Protein AF-A0A943X0K8-F1 (afdb_monomer_lite)

Foldseek 3Di:
DDKWKKKKALDDDPDVCAADQNFPQDPWPVNCVVVVLQDPLLPPDDDGDPNDRQGEFHWHQDDDPLCPVPDDRIRMTTTDALQDADDDNVNLVVCCVPPNPVSSSVVSSSSSSNSRRLVVVLVSQVVRCVVVDKMKMWMDDDDPVCPSDDDDFPEEAEEESVCSNVSVRDGRDPPGTYMYIYHYD

Structure (mmCIF, N/CA/C/O backbone):
data_AF-A0A943X0K8-F1
#
_entry.id   AF-A0A943X0K8-F1
#
loop_
_atom_site.group_PDB
_atom_site.id
_atom_site.type_symbol
_atom_site.label_atom_id
_atom_site.label_alt_id
_atom_site.label_comp_id
_atom_site.label_asym_id
_atom_site.label_entity_id
_atom_site.label_seq_id
_atom_site.pdbx_PDB_ins_code
_atom_site.Cartn_x
_atom_site.Cartn_y
_atom_site.Cartn_z
_atom_site.occupancy
_atom_site.B_iso_or_equiv
_atom_site.auth_seq_id
_atom_site.auth_comp_id
_atom_site.auth_asym_id
_atom_site.auth_atom_id
_atom_site.pdbx_PDB_model_num
ATOM 1 N N . MET A 1 1 ? 18.364 4.573 11.494 1.00 73.88 1 MET A N 1
ATOM 2 C CA . MET A 1 1 ? 16.932 4.878 11.305 1.00 73.88 1 MET A CA 1
ATOM 3 C C . MET A 1 1 ? 16.358 3.991 10.204 1.00 73.88 1 MET A C 1
ATOM 5 O O . MET A 1 1 ? 17.122 3.594 9.329 1.00 73.88 1 MET A O 1
ATOM 9 N N . SER A 1 2 ? 15.067 3.664 10.267 1.00 74.75 2 SER A N 1
ATOM 10 C CA . SER A 1 2 ? 14.292 2.994 9.205 1.00 74.75 2 SER A CA 1
ATOM 11 C C . SER A 1 2 ? 12.941 3.673 9.055 1.00 74.75 2 SER A C 1
ATOM 13 O O . SER A 1 2 ? 12.425 4.218 10.032 1.00 74.75 2 SER A O 1
ATOM 15 N N . ILE A 1 3 ? 12.361 3.598 7.861 1.00 78.31 3 ILE A N 1
ATOM 16 C CA . ILE A 1 3 ? 10.942 3.871 7.671 1.00 78.31 3 ILE A CA 1
ATOM 17 C C . ILE A 1 3 ? 10.133 2.759 8.345 1.00 78.31 3 ILE A C 1
ATOM 19 O O . ILE A 1 3 ? 10.457 1.573 8.223 1.00 78.31 3 ILE A O 1
ATOM 23 N N . PHE A 1 4 ? 9.114 3.153 9.095 1.00 79.94 4 PHE A N 1
ATOM 24 C CA . PHE A 1 4 ? 8.117 2.261 9.662 1.00 79.94 4 PHE A CA 1
ATOM 25 C C . PHE A 1 4 ? 6.753 2.725 9.173 1.00 79.94 4 PHE A C 1
ATOM 27 O O . PHE A 1 4 ? 6.406 3.890 9.356 1.00 79.94 4 PHE A O 1
ATOM 34 N N . THR A 1 5 ? 5.976 1.812 8.593 1.00 83.31 5 THR A N 1
ATOM 35 C CA . THR A 1 5 ? 4.623 2.099 8.110 1.00 83.31 5 THR A CA 1
ATOM 36 C C . THR A 1 5 ? 3.621 1.193 8.803 1.00 83.31 5 THR A C 1
ATOM 38 O O . THR A 1 5 ? 3.841 -0.012 8.921 1.00 83.31 5 THR A O 1
ATOM 41 N N . TYR A 1 6 ? 2.522 1.774 9.272 1.00 85.00 6 TYR A N 1
ATOM 42 C CA . TYR A 1 6 ? 1.440 1.074 9.949 1.00 85.00 6 TYR A CA 1
ATOM 43 C C . TYR A 1 6 ? 0.111 1.412 9.319 1.00 85.00 6 TYR A C 1
ATOM 45 O O . TYR A 1 6 ? -0.148 2.562 8.982 1.00 85.00 6 TYR A O 1
ATOM 53 N N . ILE A 1 7 ? -0.741 0.404 9.231 1.00 86.44 7 ILE A N 1
ATOM 54 C CA . ILE A 1 7 ? -2.144 0.545 8.876 1.00 86.44 7 ILE A CA 1
ATOM 55 C C . ILE A 1 7 ? -3.005 0.252 10.106 1.00 86.44 7 ILE A C 1
ATOM 57 O O . ILE A 1 7 ? -2.748 -0.697 10.857 1.00 86.44 7 ILE A O 1
ATOM 61 N N . PHE A 1 8 ? -4.009 1.094 10.326 1.00 86.06 8 PHE A N 1
ATOM 62 C CA . PHE A 1 8 ? -4.887 1.057 11.486 1.00 86.06 8 PHE A CA 1
ATOM 63 C C . PHE A 1 8 ? -6.311 0.755 11.059 1.00 86.06 8 PHE A C 1
ATOM 65 O O . PHE A 1 8 ? -6.890 1.440 10.215 1.00 86.06 8 PHE A O 1
ATOM 72 N N . PHE A 1 9 ? -6.890 -0.243 11.716 1.00 83.50 9 PHE A N 1
ATOM 73 C CA . PHE A 1 9 ? -8.267 -0.653 11.504 1.00 83.50 9 PHE A CA 1
ATOM 74 C C . PHE A 1 9 ? -9.056 -0.566 12.809 1.00 83.50 9 PHE A C 1
ATOM 76 O O . PHE A 1 9 ? -8.543 -0.940 13.862 1.00 83.50 9 PHE A O 1
ATOM 83 N N . PRO A 1 10 ? -10.323 -0.139 12.789 1.00 79.19 10 PRO A N 1
ATOM 84 C CA . PRO A 1 10 ? -11.170 -0.164 13.985 1.00 79.19 10 PRO A CA 1
ATOM 85 C C . PRO A 1 10 ? -11.536 -1.587 14.437 1.00 79.19 10 PRO A C 1
ATOM 87 O O . PRO A 1 10 ? -11.979 -1.790 15.567 1.00 79.19 10 PRO A O 1
ATOM 90 N N . ARG A 1 11 ? -11.341 -2.589 13.572 1.00 78.69 11 ARG A N 1
ATOM 91 C CA . ARG A 1 11 ? -11.598 -4.007 13.847 1.00 78.69 11 ARG A CA 1
ATOM 92 C C . ARG A 1 11 ? -10.392 -4.849 13.485 1.00 78.69 11 ARG A C 1
ATOM 94 O O . ARG A 1 11 ? -9.594 -4.477 12.631 1.00 78.69 11 ARG A O 1
ATOM 101 N N . GLU A 1 12 ? -10.286 -5.999 14.134 1.00 80.38 12 GLU A N 1
ATOM 102 C CA . GLU A 1 12 ? -9.232 -6.950 13.832 1.00 80.38 12 GLU A CA 1
ATOM 103 C C . GLU A 1 12 ? -9.420 -7.500 12.413 1.00 80.38 12 GLU A C 1
ATOM 105 O O . GLU A 1 12 ? -10.496 -7.971 12.042 1.00 80.38 12 GLU A O 1
ATOM 110 N N . VAL A 1 13 ? -8.355 -7.461 11.618 1.00 77.19 13 VAL A N 1
ATOM 111 C CA . VAL A 1 13 ? -8.277 -8.214 10.369 1.00 77.19 13 VAL A CA 1
ATOM 112 C C . VAL A 1 13 ? -8.248 -9.691 10.748 1.00 77.19 13 VAL A C 1
ATOM 114 O O . VAL A 1 13 ? -7.329 -10.130 11.433 1.00 77.19 13 VAL A O 1
ATOM 117 N N . HIS A 1 14 ? -9.269 -10.445 10.339 1.00 71.44 14 HIS A N 1
ATOM 118 C CA . HIS A 1 14 ? -9.371 -11.888 10.590 1.00 71.44 14 HIS A CA 1
ATOM 119 C C . HIS A 1 14 ? -8.993 -12.738 9.376 1.00 71.44 14 HIS A C 1
ATOM 121 O O . HIS A 1 14 ? -8.855 -13.954 9.501 1.00 71.44 14 HIS A O 1
ATOM 127 N N . ASP A 1 15 ? -8.850 -12.119 8.204 1.00 70.25 15 ASP A N 1
ATOM 128 C CA . ASP A 1 15 ? -8.564 -12.847 6.982 1.00 70.25 15 ASP A CA 1
ATOM 129 C C . ASP A 1 15 ? -7.081 -13.253 6.926 1.00 70.25 15 ASP A C 1
ATOM 131 O O . ASP A 1 15 ? -6.202 -12.386 6.837 1.00 70.25 15 ASP A O 1
ATOM 135 N N . PRO A 1 16 ? -6.768 -14.561 6.956 1.00 66.81 16 PRO A N 1
ATOM 136 C CA . PRO A 1 16 ? -5.388 -15.030 6.920 1.00 66.81 16 PRO A CA 1
ATOM 137 C C . PRO A 1 16 ? -4.662 -14.638 5.626 1.00 66.81 16 PRO A C 1
ATOM 139 O O . PRO A 1 16 ? -3.430 -14.605 5.632 1.00 66.81 16 PRO A O 1
ATOM 142 N N . ARG A 1 17 ? -5.397 -14.293 4.554 1.00 64.31 17 ARG A N 1
ATOM 143 C CA . ARG A 1 17 ? -4.832 -13.817 3.284 1.00 64.31 17 ARG A CA 1
ATOM 144 C C . ARG A 1 17 ? -4.086 -12.488 3.407 1.00 64.31 17 ARG A C 1
ATOM 146 O O . ARG A 1 17 ? -3.294 -12.171 2.532 1.00 64.31 17 ARG A O 1
ATOM 153 N N . TYR A 1 18 ? -4.334 -11.711 4.460 1.00 68.31 18 TYR A N 1
ATOM 154 C CA . TYR A 1 18 ? -3.619 -10.455 4.707 1.00 68.31 18 TYR A CA 1
ATOM 155 C C . TYR A 1 18 ? -2.586 -10.575 5.843 1.00 68.31 18 TYR A C 1
ATOM 157 O O . TYR A 1 18 ? -1.620 -9.821 5.875 1.00 68.31 18 TYR A O 1
ATOM 165 N N . LEU A 1 19 ? -2.779 -11.518 6.777 1.00 58.94 19 LEU A N 1
ATOM 166 C CA . LEU A 1 19 ? -1.996 -11.656 8.023 1.00 58.94 19 LEU A CA 1
ATOM 167 C C . LEU A 1 19 ? -0.787 -12.592 7.936 1.00 58.94 19 LEU A C 1
ATOM 169 O O . LEU A 1 19 ? 0.041 -12.636 8.844 1.00 58.94 19 LEU A O 1
ATOM 173 N N . SER A 1 20 ? -0.738 -13.422 6.905 1.00 53.94 20 SER A N 1
ATOM 174 C CA . SER A 1 20 ? 0.420 -14.254 6.591 1.00 53.94 20 SER A CA 1
ATOM 175 C C . SER A 1 20 ? 1.067 -13.692 5.334 1.00 53.94 20 SER A C 1
ATOM 177 O O . SER A 1 20 ? 0.365 -13.028 4.576 1.00 53.94 20 SER A O 1
ATOM 179 N N . ASN A 1 21 ? 2.372 -13.928 5.121 1.00 48.56 21 ASN A N 1
ATOM 180 C CA . ASN A 1 21 ? 3.025 -13.703 3.827 1.00 48.56 21 ASN A CA 1
ATOM 181 C C . ASN A 1 21 ? 2.194 -14.453 2.792 1.00 48.56 21 ASN A C 1
ATOM 183 O O . ASN A 1 21 ? 2.365 -15.660 2.596 1.00 48.56 21 ASN A O 1
ATOM 187 N N . CYS A 1 22 ? 1.215 -13.782 2.207 1.00 40.25 22 CYS A N 1
ATOM 188 C CA . CYS A 1 22 ? 0.291 -14.413 1.309 1.00 40.25 22 CYS A CA 1
ATOM 189 C C . CYS A 1 22 ? 0.973 -14.341 -0.032 1.00 40.25 22 CYS A C 1
ATOM 191 O O . CYS A 1 22 ? 0.572 -13.571 -0.899 1.00 40.25 22 CYS A O 1
ATOM 193 N N . TYR A 1 23 ? 2.041 -15.132 -0.157 1.00 47.47 23 TYR A N 1
ATOM 194 C CA . TYR A 1 23 ? 2.696 -15.385 -1.415 1.00 47.47 23 TYR A CA 1
ATOM 195 C C . TYR A 1 23 ? 1.578 -15.635 -2.400 1.00 47.47 23 TYR A C 1
ATOM 197 O O . TYR A 1 23 ? 0.798 -16.592 -2.279 1.00 47.47 23 TYR A O 1
ATOM 205 N N . ILE A 1 24 ? 1.466 -14.737 -3.364 1.00 48.31 24 ILE A N 1
ATOM 206 C CA . ILE A 1 24 ? 0.712 -15.057 -4.545 1.00 48.31 24 ILE A CA 1
ATOM 207 C C . ILE A 1 24 ? 1.600 -16.054 -5.282 1.00 48.31 24 ILE A C 1
ATOM 209 O O . ILE A 1 24 ? 2.342 -15.717 -6.202 1.00 48.31 24 ILE A O 1
ATOM 213 N N . HIS A 1 25 ? 1.575 -17.300 -4.814 1.00 44.09 25 HIS A N 1
ATOM 214 C CA . HIS A 1 25 ? 2.178 -18.400 -5.523 1.00 44.09 25 HIS A CA 1
ATOM 215 C C . HIS A 1 25 ? 1.454 -18.455 -6.874 1.00 44.09 25 HIS A C 1
ATOM 217 O O . HIS A 1 25 ? 0.238 -18.657 -6.941 1.00 44.09 25 HIS A O 1
ATOM 223 N N . ASN A 1 26 ? 2.207 -18.245 -7.951 1.00 49.03 26 ASN A N 1
ATOM 224 C CA . ASN A 1 26 ? 1.783 -18.480 -9.329 1.00 49.03 26 ASN A CA 1
ATOM 225 C C . ASN A 1 26 ? 0.730 -17.499 -9.894 1.00 49.03 26 ASN A C 1
ATOM 227 O O . ASN A 1 26 ? -0.252 -17.927 -10.512 1.00 49.03 26 ASN A O 1
ATOM 231 N N . ILE A 1 27 ? 0.918 -16.178 -9.762 1.00 55.69 27 ILE A N 1
ATOM 232 C CA . ILE A 1 27 ? 0.374 -15.269 -10.791 1.00 55.69 27 ILE A CA 1
ATOM 233 C C . ILE A 1 27 ? 1.395 -15.191 -11.927 1.00 55.69 27 ILE A C 1
ATOM 235 O O . ILE A 1 27 ? 2.470 -14.627 -11.777 1.00 55.69 27 ILE A O 1
ATOM 239 N N . SER A 1 28 ? 1.063 -15.788 -13.073 1.00 58.03 28 SER A N 1
ATOM 240 C CA . SER A 1 28 ? 1.827 -15.573 -14.301 1.00 58.03 28 SER A CA 1
ATOM 241 C C . SER A 1 28 ? 1.657 -14.129 -14.778 1.00 58.03 28 SER A C 1
ATOM 243 O O . SER A 1 28 ? 0.633 -13.495 -14.506 1.00 58.03 28 SER A O 1
ATOM 245 N N . TYR A 1 29 ? 2.622 -13.626 -15.549 1.00 59.50 29 TYR A N 1
ATOM 246 C CA . TYR A 1 29 ? 2.518 -12.318 -16.206 1.00 59.50 29 TYR A CA 1
ATOM 247 C C . TYR A 1 29 ? 1.208 -12.161 -16.985 1.00 59.50 29 TYR A C 1
ATOM 249 O O . TYR A 1 29 ? 0.527 -11.158 -16.839 1.00 59.50 29 TYR A O 1
ATOM 257 N N . GLU A 1 30 ? 0.798 -13.189 -17.735 1.00 63.75 30 GLU A N 1
ATOM 258 C CA . GLU A 1 30 ? -0.471 -13.198 -18.474 1.00 63.75 30 GLU A CA 1
ATOM 259 C C . GLU A 1 30 ? -1.679 -12.944 -17.557 1.00 63.75 30 GLU A C 1
ATOM 261 O O . GLU A 1 30 ? -2.600 -12.203 -17.900 1.00 63.75 30 GLU A O 1
ATOM 266 N N . LYS A 1 31 ? -1.686 -13.536 -16.360 1.00 64.75 31 LYS A N 1
ATOM 267 C CA . LYS A 1 31 ? -2.766 -13.338 -15.393 1.00 64.75 31 LYS A CA 1
ATOM 268 C C . LYS A 1 31 ? -2.727 -11.934 -14.782 1.00 64.75 31 LYS A C 1
ATOM 270 O O . LYS A 1 31 ? -3.787 -11.335 -14.625 1.00 64.75 31 LYS A O 1
ATOM 275 N N . ALA A 1 32 ? -1.541 -11.403 -14.481 1.00 66.38 32 ALA A N 1
ATOM 276 C CA . ALA A 1 32 ? -1.376 -10.028 -14.004 1.00 66.38 32 ALA A CA 1
ATOM 277 C C . ALA A 1 32 ? -1.794 -8.993 -15.067 1.00 66.38 32 ALA A C 1
ATOM 279 O O . ALA A 1 32 ? -2.479 -8.020 -14.749 1.00 66.38 32 ALA A O 1
ATOM 280 N N . ASP A 1 33 ? -1.443 -9.225 -16.334 1.00 67.19 33 ASP A N 1
ATOM 281 C CA . ASP A 1 33 ? -1.786 -8.349 -17.457 1.00 67.19 33 ASP A CA 1
ATOM 282 C C . ASP A 1 33 ? -3.297 -8.328 -17.721 1.00 67.19 33 ASP A C 1
ATOM 284 O O . ASP A 1 33 ? -3.900 -7.257 -17.811 1.00 67.19 33 ASP A O 1
ATOM 288 N N . ASN A 1 34 ? -3.940 -9.502 -17.721 1.00 70.81 34 ASN A N 1
ATOM 289 C CA . ASN A 1 34 ? -5.397 -9.627 -17.844 1.00 70.81 34 ASN A CA 1
ATOM 290 C C . ASN A 1 34 ? -6.162 -8.958 -16.691 1.00 70.81 34 ASN A C 1
ATOM 292 O O . ASN A 1 34 ? -7.295 -8.514 -16.875 1.00 70.81 34 ASN A O 1
ATOM 296 N N . MET A 1 35 ? -5.559 -8.885 -15.502 1.00 67.94 35 MET A N 1
ATOM 297 C CA . MET A 1 35 ? -6.112 -8.165 -14.350 1.00 67.94 35 MET A CA 1
ATOM 298 C C . MET A 1 35 ? -5.836 -6.654 -14.398 1.00 67.94 35 MET A C 1
ATOM 300 O O . MET A 1 35 ? -6.366 -5.911 -13.574 1.00 67.94 35 MET A O 1
ATOM 304 N N . GLY A 1 36 ? -5.046 -6.184 -15.368 1.00 65.62 36 GLY A N 1
ATOM 305 C CA . GLY A 1 36 ? -4.685 -4.776 -15.518 1.00 65.62 36 GLY A CA 1
ATOM 306 C C . GLY A 1 36 ? -3.612 -4.298 -14.539 1.00 65.62 36 GLY A C 1
ATOM 307 O O . GLY A 1 36 ? -3.477 -3.093 -14.350 1.00 65.62 36 GLY A O 1
ATOM 308 N N . PHE A 1 37 ? -2.854 -5.209 -13.920 1.00 67.38 37 PHE A N 1
ATOM 309 C CA . PHE A 1 37 ? -1.789 -4.859 -12.968 1.00 67.38 37 PHE A CA 1
ATOM 310 C C . PHE A 1 37 ? -0.488 -4.447 -13.656 1.00 67.38 37 PHE A C 1
ATOM 312 O O . PHE A 1 37 ? 0.361 -3.827 -13.031 1.00 67.38 37 PHE A O 1
ATOM 319 N N . ILE A 1 38 ? -0.323 -4.782 -14.938 1.00 65.12 38 ILE A N 1
ATOM 320 C CA . ILE A 1 38 ? 0.880 -4.452 -15.701 1.00 65.12 38 ILE A CA 1
ATOM 321 C C . ILE A 1 38 ? 0.698 -3.081 -16.366 1.00 65.12 38 ILE A C 1
ATOM 323 O O . ILE A 1 38 ? -0.168 -2.933 -17.242 1.00 65.12 38 ILE A O 1
ATOM 327 N N . PRO A 1 39 ? 1.491 -2.059 -15.998 1.00 64.12 39 PRO A N 1
ATOM 328 C CA . PRO A 1 39 ? 1.392 -0.754 -16.631 1.00 64.12 39 PRO A CA 1
ATOM 329 C C . PRO A 1 39 ? 1.820 -0.814 -18.097 1.00 64.12 39 PRO A C 1
ATOM 331 O O . PRO A 1 39 ? 2.626 -1.642 -18.507 1.00 64.12 39 PRO A O 1
ATOM 334 N N . TRP A 1 40 ? 1.287 0.100 -18.908 1.00 61.47 40 TRP A N 1
ATOM 335 C CA . TRP A 1 40 ? 1.446 0.090 -20.368 1.00 61.47 40 TRP A CA 1
ATOM 336 C C . TRP A 1 40 ? 2.907 0.077 -20.849 1.00 61.47 40 TRP A C 1
ATOM 338 O O . TRP A 1 40 ? 3.193 -0.506 -21.889 1.00 61.47 40 TRP A O 1
ATOM 348 N N . PHE A 1 41 ? 3.832 0.683 -20.100 1.00 57.34 41 PHE A N 1
ATOM 349 C CA . PHE A 1 41 ? 5.259 0.705 -20.435 1.00 57.34 41 PHE A CA 1
ATOM 350 C C . PHE A 1 41 ? 5.974 -0.619 -20.099 1.00 57.34 41 PHE A C 1
ATOM 352 O O . PHE A 1 41 ? 7.022 -0.896 -20.667 1.00 57.34 41 PHE A O 1
ATOM 359 N N . ALA A 1 42 ? 5.400 -1.450 -19.220 1.00 58.19 42 ALA A N 1
ATOM 360 C CA . ALA A 1 42 ? 5.882 -2.789 -18.866 1.00 58.19 42 ALA A CA 1
ATOM 361 C C . ALA A 1 42 ? 5.393 -3.881 -19.839 1.00 58.19 42 ALA A C 1
ATOM 363 O O . ALA A 1 42 ? 5.693 -5.063 -19.674 1.00 58.19 42 ALA A O 1
ATOM 364 N N . LYS A 1 43 ? 4.616 -3.491 -20.858 1.00 59.31 43 LYS A N 1
ATOM 365 C CA . LYS A 1 43 ? 4.111 -4.369 -21.928 1.00 59.31 43 LYS A CA 1
ATOM 366 C C . LYS A 1 43 ? 5.009 -4.387 -23.166 1.00 59.31 43 LYS A C 1
ATOM 368 O O . LYS A 1 43 ? 4.626 -4.935 -24.198 1.00 59.31 43 LYS A O 1
ATOM 373 N N . TRP A 1 44 ? 6.171 -3.740 -23.102 1.00 52.81 44 TRP A N 1
ATOM 374 C CA . TRP A 1 44 ? 7.051 -3.575 -24.251 1.00 52.81 44 TRP A CA 1
ATOM 375 C C . TRP A 1 44 ? 8.063 -4.727 -24.316 1.00 52.81 44 TRP A C 1
ATOM 377 O O . TRP A 1 44 ? 8.990 -4.776 -23.521 1.00 52.81 44 TRP A O 1
ATOM 387 N N . ASN A 1 45 ? 7.861 -5.619 -25.292 1.00 46.59 45 ASN A N 1
ATOM 388 C CA . ASN A 1 45 ? 8.710 -6.751 -25.693 1.00 46.59 45 ASN A CA 1
ATOM 389 C C . ASN A 1 45 ? 8.954 -7.834 -24.623 1.00 46.59 45 ASN A C 1
ATOM 391 O O . ASN A 1 45 ? 9.808 -7.713 -23.757 1.00 46.59 45 ASN A O 1
ATOM 395 N N . GLU A 1 46 ? 8.227 -8.945 -24.775 1.00 50.62 46 GLU A N 1
ATOM 396 C CA . GLU A 1 46 ? 8.446 -10.239 -24.112 1.00 50.62 46 GLU A CA 1
ATOM 397 C C . GLU A 1 46 ? 9.955 -10.573 -24.038 1.00 50.62 46 GLU A C 1
ATOM 399 O O . GLU A 1 46 ? 10.637 -10.609 -25.058 1.00 50.62 46 GLU A O 1
ATOM 404 N N . SER A 1 47 ? 10.548 -10.775 -22.862 1.00 44.66 47 SER A N 1
ATOM 405 C CA . SER A 1 47 ? 10.380 -11.978 -22.048 1.00 44.66 47 SER A CA 1
ATOM 406 C C . SER A 1 47 ? 10.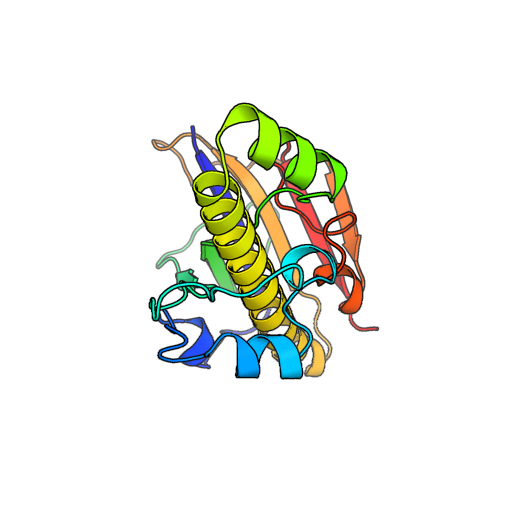035 -11.696 -20.589 1.00 44.66 47 SER A C 1
ATOM 408 O O . SER A 1 47 ? 10.651 -10.895 -19.898 1.00 44.66 47 SER A O 1
ATOM 410 N N . ILE A 1 48 ? 9.036 -12.450 -20.152 1.00 52.09 48 ILE A N 1
ATOM 411 C CA . ILE A 1 48 ? 8.335 -12.392 -18.880 1.00 52.09 48 ILE A CA 1
ATOM 412 C C . ILE A 1 48 ? 9.271 -12.611 -17.688 1.00 52.09 48 ILE A C 1
ATOM 414 O O . ILE A 1 48 ? 10.074 -13.546 -17.674 1.00 52.09 48 ILE A O 1
ATOM 418 N N . ILE A 1 49 ? 9.068 -11.755 -16.680 1.00 49.66 49 ILE A N 1
ATOM 419 C CA . ILE A 1 49 ? 9.382 -11.942 -15.260 1.00 49.66 49 ILE A CA 1
ATOM 420 C C . ILE A 1 49 ? 9.457 -13.441 -14.956 1.00 49.66 49 ILE A C 1
ATOM 422 O O . ILE A 1 49 ? 8.462 -14.152 -15.108 1.00 49.66 49 ILE A O 1
ATOM 426 N N . SER A 1 50 ? 10.640 -13.938 -14.577 1.00 44.41 50 SER A N 1
ATOM 427 C CA . SER A 1 50 ? 10.809 -15.358 -14.246 1.00 44.41 50 SER A CA 1
ATOM 428 C C . SER A 1 50 ? 9.729 -15.790 -13.260 1.00 44.41 50 SER A C 1
ATOM 430 O O . SER A 1 50 ? 9.342 -14.971 -12.432 1.00 44.41 50 SER A O 1
ATOM 432 N N . GLU A 1 51 ? 9.282 -17.046 -13.332 1.00 45.53 51 GLU A N 1
ATOM 433 C CA . GLU A 1 51 ? 8.336 -17.684 -12.407 1.00 45.53 51 GLU A CA 1
ATOM 434 C C . GLU A 1 51 ? 8.874 -17.607 -10.960 1.00 45.53 51 GLU A C 1
ATOM 436 O O . GLU A 1 51 ? 9.461 -18.540 -10.420 1.00 45.53 51 GLU A O 1
ATOM 441 N N . LYS A 1 52 ? 8.782 -16.425 -10.363 1.00 45.59 52 LYS A N 1
ATOM 442 C CA . LYS A 1 52 ? 9.211 -16.091 -9.018 1.00 45.59 52 LYS A CA 1
ATOM 443 C C . LYS A 1 52 ? 7.956 -15.901 -8.201 1.00 45.59 52 LYS A C 1
ATOM 445 O O . LYS A 1 52 ? 6.938 -15.395 -8.672 1.00 45.59 52 LYS A O 1
ATOM 450 N N . GLU A 1 53 ? 8.047 -16.333 -6.960 1.00 49.66 53 GLU A N 1
ATOM 451 C CA . GLU A 1 53 ? 7.043 -16.034 -5.960 1.00 49.66 53 GLU A CA 1
ATOM 452 C C . GLU A 1 53 ? 7.027 -14.516 -5.774 1.00 49.66 53 GLU A C 1
ATOM 454 O O . GLU A 1 53 ? 8.017 -13.928 -5.342 1.00 49.66 53 GLU A O 1
ATOM 459 N N . TYR A 1 54 ? 5.925 -13.876 -6.161 1.00 53.00 54 TYR A N 1
ATOM 460 C CA . TYR A 1 54 ? 5.750 -12.451 -5.925 1.00 53.00 54 TYR A CA 1
ATOM 461 C C . TYR A 1 54 ? 5.587 -12.245 -4.423 1.00 53.00 54 TYR A C 1
ATOM 463 O O . TYR A 1 54 ? 4.738 -12.883 -3.784 1.00 53.00 54 TYR A O 1
ATOM 471 N N . LEU A 1 55 ? 6.416 -11.364 -3.869 1.00 51.78 55 LEU A N 1
ATOM 472 C CA . LEU A 1 55 ? 6.243 -10.888 -2.508 1.00 51.78 55 LEU A CA 1
ATOM 473 C C . LEU A 1 55 ? 4.956 -10.066 -2.469 1.00 51.78 55 LEU A C 1
ATOM 475 O O . LEU A 1 55 ? 4.750 -9.164 -3.277 1.00 51.78 55 LEU A O 1
ATOM 479 N N . SER A 1 56 ? 4.056 -10.459 -1.578 1.00 58.19 56 SER A N 1
ATOM 480 C CA . SER A 1 56 ? 2.791 -9.779 -1.360 1.00 58.19 56 SER A CA 1
ATOM 481 C C . SER A 1 56 ? 2.945 -8.658 -0.348 1.00 58.19 56 SER A C 1
ATOM 483 O O . SER A 1 56 ? 3.872 -8.663 0.469 1.00 58.19 56 SER A O 1
ATOM 485 N N . LEU A 1 57 ? 1.919 -7.811 -0.289 1.00 71.19 57 LEU A N 1
ATOM 486 C CA . LEU A 1 57 ? 1.598 -7.092 0.934 1.00 71.19 57 LEU A CA 1
ATOM 487 C C . LEU A 1 57 ? 1.588 -8.077 2.112 1.00 71.19 57 LEU A C 1
ATOM 489 O O . LEU A 1 57 ? 0.920 -9.116 2.061 1.00 71.19 57 LEU A O 1
ATOM 493 N N . THR A 1 58 ? 2.350 -7.765 3.157 1.00 68.00 58 THR A N 1
ATOM 494 C CA . THR A 1 58 ? 2.345 -8.540 4.396 1.00 68.00 58 THR A CA 1
ATOM 495 C C . THR A 1 58 ? 1.984 -7.644 5.567 1.00 68.00 58 THR A C 1
ATOM 497 O O . THR A 1 58 ? 2.679 -6.667 5.856 1.00 68.00 58 THR A O 1
ATOM 500 N N . LEU A 1 59 ? 0.917 -8.013 6.280 1.00 74.44 59 LEU A N 1
ATOM 501 C CA . LEU A 1 59 ? 0.583 -7.405 7.559 1.00 74.44 59 LEU A CA 1
ATOM 502 C C . LEU A 1 59 ? 1.192 -8.211 8.694 1.00 74.44 59 LEU A C 1
ATOM 504 O O . LEU A 1 59 ? 0.777 -9.337 8.975 1.00 74.44 59 LEU A O 1
ATOM 508 N N . PHE A 1 60 ? 2.107 -7.592 9.428 1.00 75.25 60 PHE A N 1
ATOM 509 C CA . PHE A 1 60 ? 2.539 -8.149 10.699 1.00 75.25 60 PHE A CA 1
ATOM 510 C C . PHE A 1 60 ? 1.702 -7.541 11.812 1.00 75.25 60 PHE A C 1
ATOM 512 O O . PHE A 1 60 ? 1.806 -6.351 12.121 1.00 75.25 60 PHE A O 1
ATOM 519 N N . LYS A 1 61 ? 0.884 -8.377 12.458 1.00 69.06 61 LYS A N 1
ATOM 520 C CA . LYS A 1 61 ? 0.271 -8.001 13.730 1.00 69.06 61 LYS A CA 1
ATOM 521 C C . LYS A 1 61 ? 1.396 -7.845 14.751 1.00 69.06 61 LYS A C 1
ATOM 523 O O . LYS A 1 61 ? 1.955 -8.844 15.208 1.00 69.06 61 LYS A O 1
ATOM 528 N N . ARG A 1 62 ? 1.749 -6.611 15.117 1.00 63.78 62 ARG A N 1
ATOM 529 C CA . ARG A 1 62 ? 2.663 -6.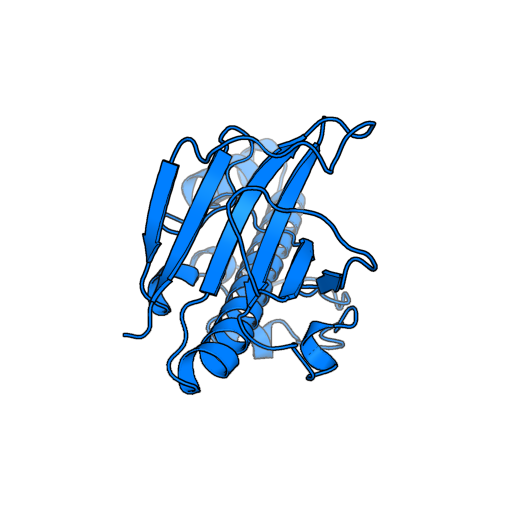405 16.245 1.00 63.78 62 ARG A CA 1
ATOM 530 C C . ARG A 1 62 ? 1.927 -6.786 17.530 1.00 63.78 62 ARG A C 1
ATOM 532 O O . ARG A 1 62 ? 0.817 -6.332 17.796 1.00 63.78 62 ARG A O 1
ATOM 539 N N . GLY A 1 63 ? 2.515 -7.699 18.297 1.00 46.00 63 GLY A N 1
ATOM 540 C CA . GLY A 1 63 ? 1.983 -8.103 19.593 1.00 46.00 63 GLY A CA 1
ATOM 541 C C . GLY A 1 63 ? 2.374 -7.094 20.668 1.00 46.00 63 GLY A C 1
ATOM 542 O O . GLY A 1 63 ? 3.560 -6.863 20.871 1.00 46.00 63 GLY A O 1
ATOM 543 N N . GLY A 1 64 ? 1.394 -6.542 21.385 1.00 47.66 64 GLY A N 1
ATOM 544 C CA . GLY A 1 64 ? 1.626 -5.682 22.549 1.00 47.66 64 GLY A CA 1
ATOM 545 C C . GLY A 1 64 ? 0.973 -4.305 22.445 1.00 47.66 64 GLY A C 1
ATOM 546 O O . GLY A 1 64 ? 0.541 -3.876 21.382 1.00 47.66 64 GLY A O 1
ATOM 547 N N . SER A 1 65 ? 0.863 -3.633 23.592 1.00 45.25 65 SER A N 1
ATOM 548 C CA . SER A 1 65 ? 0.300 -2.291 23.735 1.00 45.25 65 SER A CA 1
ATOM 549 C C . SER A 1 65 ? 1.288 -1.231 23.244 1.00 45.25 65 SER A C 1
ATOM 551 O O . SER A 1 65 ? 1.888 -0.519 24.049 1.00 45.25 65 SER A O 1
ATOM 553 N N . GLU A 1 66 ? 1.491 -1.133 21.936 1.00 54.84 66 GLU A N 1
ATOM 554 C CA . GLU A 1 66 ? 2.093 0.072 21.371 1.00 54.84 66 GLU A CA 1
ATOM 555 C C . GLU A 1 66 ? 1.085 1.207 21.538 1.00 54.84 66 GLU A C 1
ATOM 557 O O . GLU A 1 66 ? -0.029 1.164 21.011 1.00 54.84 66 GLU A O 1
ATOM 562 N N . SER A 1 67 ? 1.432 2.201 22.355 1.00 55.00 67 SER A N 1
ATOM 563 C CA . SER A 1 67 ? 0.608 3.393 22.480 1.00 55.00 67 SER A CA 1
ATOM 564 C C . SER A 1 67 ? 0.964 4.327 21.335 1.00 55.00 67 SER A C 1
ATOM 566 O O . SER A 1 67 ? 1.883 5.133 21.459 1.00 55.00 67 SER A O 1
ATOM 568 N N . PHE A 1 68 ? 0.237 4.238 20.227 1.00 64.69 68 PHE A N 1
ATOM 569 C CA . PHE A 1 68 ? 0.252 5.304 19.235 1.00 64.69 68 PHE A CA 1
ATOM 570 C C . PHE A 1 68 ? -0.382 6.537 19.891 1.00 64.69 68 PHE A C 1
ATOM 572 O O . PHE A 1 68 ? -1.570 6.499 20.225 1.00 64.69 68 PHE A O 1
ATOM 579 N N . PRO A 1 69 ? 0.372 7.624 20.145 1.00 58.91 69 PRO A N 1
ATOM 580 C CA . PRO A 1 69 ? -0.123 8.738 20.957 1.00 58.91 69 PRO A CA 1
ATOM 581 C C . PRO A 1 69 ? -1.343 9.442 20.339 1.00 58.91 69 PRO A C 1
ATOM 583 O O . PRO A 1 69 ? -2.063 10.155 21.039 1.00 58.91 69 PRO A O 1
ATOM 586 N N . PHE A 1 70 ? -1.593 9.211 19.049 1.00 61.22 70 PHE A N 1
ATOM 587 C CA . PHE A 1 70 ? -2.671 9.794 18.255 1.00 61.22 70 PHE A CA 1
ATOM 588 C C . PHE A 1 70 ? -3.826 8.823 17.940 1.00 61.22 70 PHE A C 1
ATOM 590 O O . PHE A 1 70 ? -4.899 9.299 17.582 1.00 61.22 70 PHE A O 1
ATOM 597 N N . VAL A 1 71 ? -3.681 7.504 18.137 1.00 59.41 71 VAL A N 1
ATOM 598 C CA . VAL A 1 71 ? -4.710 6.513 17.752 1.00 59.41 71 VAL A CA 1
ATOM 599 C C . VAL A 1 71 ? -5.252 5.789 18.987 1.00 59.41 71 VAL A C 1
ATOM 601 O O . VAL A 1 71 ? -4.535 5.056 19.665 1.00 59.41 71 VAL A O 1
ATOM 604 N N . ARG A 1 72 ? -6.542 5.976 19.305 1.00 57.28 72 ARG A N 1
ATOM 605 C CA . ARG A 1 72 ? -7.229 5.274 20.409 1.00 57.28 72 ARG A CA 1
ATOM 606 C C . ARG A 1 72 ? -8.268 4.303 19.857 1.00 57.28 72 ARG A C 1
ATOM 608 O O . ARG A 1 72 ? -9.134 4.733 19.111 1.00 57.28 72 ARG A O 1
ATOM 615 N N . ASN A 1 73 ? -8.250 3.049 20.319 1.00 64.81 73 ASN A N 1
ATOM 616 C CA . ASN A 1 73 ? -9.202 1.982 19.952 1.00 64.81 73 ASN A CA 1
ATOM 617 C C . ASN A 1 73 ? -9.087 1.460 18.504 1.00 64.81 73 ASN A C 1
ATOM 619 O O . ASN A 1 73 ? -10.102 1.268 17.843 1.00 64.81 73 ASN A O 1
ATOM 623 N N . PHE A 1 74 ? -7.868 1.199 18.028 1.00 76.25 74 PHE A N 1
ATOM 624 C CA . PHE A 1 74 ? -7.628 0.583 16.720 1.00 76.25 74 PHE A CA 1
ATOM 625 C C . PHE A 1 74 ? -6.688 -0.621 16.847 1.00 76.25 74 PHE A C 1
ATOM 627 O O . PHE A 1 74 ? -5.902 -0.725 17.791 1.00 76.25 74 PHE A O 1
ATOM 634 N N . PHE A 1 75 ? -6.774 -1.521 15.876 1.00 79.94 75 PHE A N 1
ATOM 635 C CA . PHE A 1 75 ? -5.843 -2.609 15.630 1.00 79.94 75 PHE A CA 1
ATOM 636 C C . PHE A 1 75 ? -4.780 -2.120 14.648 1.00 79.94 75 PHE A C 1
ATOM 638 O O . PHE A 1 75 ? -5.104 -1.718 13.532 1.00 79.94 75 PHE A O 1
ATOM 645 N N . ALA A 1 76 ? -3.522 -2.142 15.082 1.00 81.31 76 ALA A N 1
ATOM 646 C CA . ALA A 1 76 ? -2.382 -1.706 14.290 1.00 81.31 76 ALA A CA 1
ATOM 647 C C . ALA A 1 76 ? -1.668 -2.905 13.661 1.00 81.31 76 ALA A C 1
ATOM 649 O O . ALA A 1 76 ? -1.419 -3.920 14.322 1.00 81.31 76 ALA A O 1
ATOM 650 N N . TYR A 1 77 ? -1.302 -2.759 12.393 1.00 82.62 77 TYR A N 1
ATOM 651 C CA . TYR A 1 77 ? -0.531 -3.746 11.652 1.00 82.62 77 TYR A CA 1
ATOM 652 C C . TYR A 1 77 ? 0.636 -3.046 10.980 1.00 82.62 77 TYR A C 1
ATOM 654 O O . TYR A 1 77 ? 0.444 -2.016 10.335 1.00 82.62 77 TYR A O 1
ATOM 662 N N . ALA A 1 78 ? 1.837 -3.602 11.127 1.00 81.06 78 ALA A N 1
ATOM 663 C CA . ALA A 1 78 ? 2.968 -3.124 10.352 1.00 81.06 78 ALA A CA 1
ATOM 664 C C . ALA A 1 78 ? 2.723 -3.491 8.887 1.00 81.06 78 ALA A C 1
ATOM 666 O O . ALA A 1 78 ? 2.494 -4.662 8.566 1.00 81.06 78 ALA A O 1
ATOM 667 N N . LEU A 1 79 ? 2.748 -2.470 8.040 1.00 80.06 79 LEU A N 1
ATOM 668 C CA . LEU A 1 79 ? 2.629 -2.565 6.598 1.00 80.06 79 LEU A CA 1
ATOM 669 C C . LEU A 1 79 ? 4.042 -2.740 6.040 1.00 80.06 79 LEU A C 1
ATOM 671 O O . LEU A 1 79 ? 4.824 -1.788 6.015 1.00 80.06 79 LEU A O 1
ATOM 675 N N . VAL A 1 80 ? 4.392 -3.967 5.664 1.00 73.19 80 VAL A N 1
ATOM 676 C CA . VAL A 1 80 ? 5.695 -4.272 5.064 1.00 73.19 80 VAL A CA 1
ATOM 677 C C . VAL A 1 80 ? 5.459 -4.553 3.587 1.00 73.19 80 VAL A C 1
ATOM 679 O O . VAL A 1 80 ? 4.867 -5.574 3.238 1.00 73.19 80 VAL A O 1
ATOM 682 N N . GLU A 1 81 ? 5.883 -3.617 2.737 1.00 64.12 81 GLU A N 1
ATOM 683 C CA . GLU A 1 81 ? 5.674 -3.654 1.286 1.00 64.12 81 GLU A CA 1
ATOM 684 C C . GLU A 1 81 ? 6.890 -3.119 0.518 1.00 64.12 81 GLU A C 1
ATOM 686 O O . GLU A 1 81 ? 7.623 -2.271 1.028 1.00 64.12 81 GLU A O 1
ATOM 691 N N . ASP A 1 82 ? 7.023 -3.554 -0.740 1.00 61.81 82 ASP A N 1
ATOM 692 C CA . ASP A 1 82 ? 7.852 -2.928 -1.785 1.00 61.81 82 ASP A CA 1
ATOM 693 C C . ASP A 1 82 ? 7.031 -1.861 -2.545 1.00 61.81 82 ASP A C 1
ATOM 695 O O . ASP A 1 82 ? 6.888 -1.901 -3.771 1.00 61.81 82 ASP A O 1
ATOM 699 N N . LEU A 1 83 ? 6.440 -0.903 -1.818 1.00 65.19 83 LEU A N 1
ATOM 700 C CA . LEU A 1 83 ? 5.785 0.246 -2.452 1.00 65.19 83 LEU A CA 1
ATOM 701 C C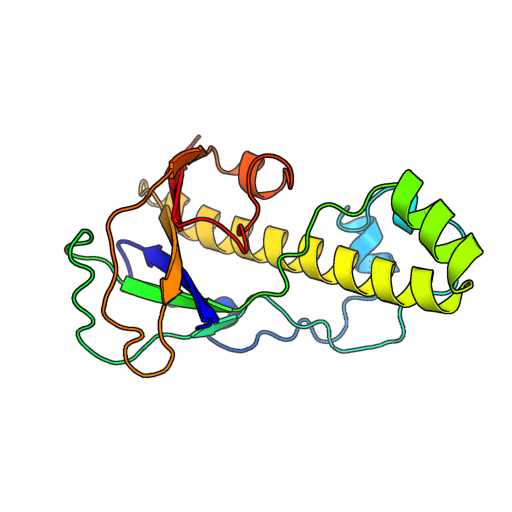 . LEU A 1 83 ? 6.863 1.149 -3.047 1.00 65.19 83 LEU A C 1
ATOM 703 O O . LEU A 1 83 ? 7.542 1.891 -2.339 1.00 65.19 83 LEU A O 1
ATOM 707 N N . SER A 1 84 ? 7.047 1.015 -4.354 1.00 61.59 84 SER A N 1
ATOM 708 C CA . SER A 1 84 ? 8.150 1.619 -5.091 1.00 61.59 84 SER A CA 1
ATOM 709 C C . SER A 1 84 ? 7.792 3.030 -5.553 1.00 61.59 84 SER A C 1
ATOM 711 O O . SER A 1 84 ? 6.619 3.363 -5.757 1.00 61.59 84 SER A O 1
ATOM 713 N N . ASP A 1 85 ? 8.814 3.854 -5.782 1.00 62.09 85 ASP A N 1
ATOM 714 C CA . ASP A 1 85 ? 8.642 5.136 -6.462 1.00 62.09 85 ASP A CA 1
ATOM 715 C C . ASP A 1 85 ? 8.039 4.951 -7.863 1.00 62.09 85 ASP A C 1
ATOM 717 O O . ASP A 1 85 ? 8.147 3.897 -8.499 1.00 62.09 85 ASP A O 1
ATOM 721 N N . VAL A 1 86 ? 7.397 6.010 -8.364 1.00 65.00 86 VAL A N 1
ATOM 722 C CA . VAL A 1 86 ? 6.806 6.021 -9.705 1.00 65.00 86 VAL A CA 1
ATOM 723 C C . VAL A 1 86 ? 7.895 5.795 -10.747 1.00 65.00 86 VAL A C 1
ATOM 725 O O . VAL A 1 86 ? 8.649 6.711 -11.049 1.00 65.00 86 VAL A O 1
ATOM 728 N N . PHE A 1 87 ? 7.910 4.617 -11.368 1.00 68.31 87 PHE A N 1
ATOM 729 C CA . PHE A 1 87 ? 8.771 4.364 -12.515 1.00 68.31 87 PHE A CA 1
ATOM 730 C C . PHE A 1 87 ? 8.105 4.855 -13.804 1.00 68.31 87 PHE A C 1
ATOM 732 O O . PHE A 1 87 ? 7.002 4.440 -14.178 1.00 68.31 87 PHE A O 1
ATOM 739 N N . THR A 1 88 ? 8.770 5.771 -14.490 1.00 69.81 88 THR A N 1
ATOM 740 C CA . THR A 1 88 ? 8.277 6.440 -15.691 1.00 69.81 88 THR A CA 1
ATOM 741 C C . THR A 1 88 ? 8.894 5.862 -16.961 1.00 69.81 88 THR A C 1
ATOM 743 O O . THR A 1 88 ? 9.954 5.241 -16.960 1.00 69.81 88 THR A O 1
ATOM 746 N N . HIS A 1 89 ? 8.256 6.129 -18.102 1.00 69.25 89 HIS A N 1
ATOM 747 C CA . HIS A 1 89 ? 8.797 5.738 -19.404 1.00 69.25 89 HIS A CA 1
ATOM 748 C C . HIS A 1 89 ? 10.185 6.348 -19.685 1.00 69.25 89 HIS A C 1
ATOM 750 O O . HIS A 1 89 ? 11.048 5.679 -20.240 1.00 69.25 89 HIS A O 1
ATOM 756 N N . GLY A 1 90 ? 10.426 7.596 -19.262 1.00 72.81 90 GLY A N 1
ATOM 757 C CA . GLY A 1 90 ? 11.737 8.234 -19.417 1.00 72.81 90 GLY A CA 1
ATOM 758 C C . GLY A 1 90 ? 12.825 7.568 -18.570 1.00 72.81 90 GLY A C 1
ATOM 759 O O . GLY A 1 90 ? 13.969 7.467 -19.010 1.00 72.81 90 GLY A O 1
ATOM 760 N N . GLU A 1 91 ? 12.470 7.067 -17.386 1.00 75.19 91 GLU A N 1
ATOM 761 C CA . GLU A 1 91 ? 13.377 6.257 -16.571 1.00 75.19 91 GLU A CA 1
ATOM 762 C C . GLU A 1 91 ? 13.648 4.910 -17.235 1.00 75.19 91 GLU A C 1
ATOM 764 O O . GLU A 1 91 ? 14.809 4.529 -17.330 1.00 75.19 91 GLU A O 1
ATOM 769 N N . ALA A 1 92 ? 12.636 4.245 -17.799 1.00 71.81 92 ALA A N 1
ATOM 770 C CA . ALA A 1 92 ? 12.835 3.011 -18.562 1.00 71.81 92 ALA A CA 1
ATOM 771 C C . ALA A 1 92 ? 13.886 3.184 -19.676 1.00 71.81 92 ALA A C 1
ATOM 773 O O . ALA A 1 92 ? 14.861 2.433 -19.726 1.00 71.81 92 ALA A O 1
ATOM 774 N N . GLU A 1 93 ? 13.751 4.228 -20.506 1.00 74.19 93 GLU A N 1
ATOM 775 C CA . GLU A 1 93 ? 14.720 4.532 -21.571 1.00 74.19 93 GLU A CA 1
ATOM 776 C C . GLU A 1 93 ? 16.120 4.850 -21.025 1.00 74.19 93 GLU A C 1
ATOM 778 O O . GLU A 1 93 ? 17.138 4.479 -21.619 1.00 74.19 93 GLU A O 1
ATOM 783 N N . TYR A 1 94 ? 16.196 5.572 -19.904 1.00 81.06 94 TYR A N 1
ATOM 784 C CA . TYR A 1 94 ? 17.467 5.886 -19.259 1.00 81.06 94 TYR A CA 1
ATOM 785 C C . TYR A 1 94 ? 18.160 4.621 -18.742 1.00 81.06 94 TYR A C 1
ATOM 787 O O . TYR A 1 94 ? 19.361 4.444 -18.974 1.00 81.06 94 TYR A O 1
ATOM 795 N N . TYR A 1 95 ? 17.417 3.740 -18.071 1.00 74.81 95 TYR A N 1
ATOM 796 C CA . TYR A 1 95 ? 17.940 2.500 -17.506 1.00 74.81 95 TYR A CA 1
ATOM 797 C C . TYR A 1 95 ? 18.377 1.522 -18.599 1.00 74.81 95 TYR A C 1
ATOM 799 O O . TYR A 1 95 ? 19.476 0.977 -18.503 1.00 74.81 95 TYR A O 1
ATOM 807 N N . GLU A 1 96 ? 17.593 1.380 -19.672 1.00 74.44 96 GLU A N 1
ATOM 808 C CA . GLU A 1 96 ? 17.967 0.597 -20.856 1.00 74.44 96 GLU A CA 1
ATOM 809 C C . GLU A 1 96 ? 19.320 1.035 -21.415 1.00 74.44 96 GLU A C 1
ATOM 811 O O . GLU A 1 96 ? 20.237 0.229 -21.582 1.00 74.44 96 GLU A O 1
ATOM 816 N N . ARG A 1 97 ? 19.473 2.340 -21.664 1.00 80.31 97 ARG A N 1
ATOM 817 C CA . ARG A 1 97 ? 20.698 2.895 -22.254 1.00 80.31 97 ARG A CA 1
ATOM 818 C C . ARG A 1 97 ? 21.899 2.788 -21.323 1.00 80.31 97 ARG A C 1
ATOM 820 O O . ARG A 1 97 ? 23.017 2.604 -21.800 1.00 80.31 97 ARG A O 1
ATOM 827 N N . SER A 1 98 ? 21.681 2.954 -20.021 1.00 83.38 98 SER A N 1
ATOM 828 C CA . SER A 1 98 ? 22.761 3.051 -19.033 1.00 83.38 98 SER A CA 1
ATOM 829 C C . SER A 1 98 ? 23.219 1.688 -18.517 1.00 83.38 98 SER A C 1
ATOM 831 O O . SER A 1 98 ? 24.396 1.522 -18.195 1.00 83.38 98 SER A O 1
ATOM 833 N N . PHE A 1 99 ? 22.308 0.716 -18.437 1.00 76.50 99 PHE A N 1
ATOM 834 C CA . PHE A 1 99 ? 22.529 -0.551 -17.733 1.00 76.50 99 PHE A CA 1
ATOM 835 C C . PHE A 1 99 ? 22.110 -1.795 -18.540 1.00 76.50 99 PHE A C 1
ATOM 837 O O . PHE A 1 99 ? 22.386 -2.917 -18.109 1.00 76.50 99 PHE A O 1
ATOM 844 N N . GLY A 1 100 ? 21.514 -1.616 -19.723 1.00 75.50 100 GLY A N 1
ATOM 845 C CA . GLY A 1 100 ? 21.070 -2.694 -20.610 1.00 75.50 100 GLY A CA 1
ATOM 846 C C . GLY A 1 100 ? 19.723 -3.311 -20.218 1.00 75.50 100 GLY A C 1
ATOM 847 O O . GLY A 1 100 ? 19.135 -2.974 -19.192 1.00 75.50 100 GLY A O 1
ATOM 848 N N . GLU A 1 101 ? 19.255 -4.260 -21.034 1.00 68.00 101 GLU A N 1
ATOM 849 C CA . GLU A 1 101 ? 17.932 -4.904 -20.912 1.00 68.00 101 GLU A CA 1
ATOM 850 C C . GLU A 1 101 ? 17.678 -5.515 -19.522 1.00 68.00 101 GLU A C 1
ATOM 852 O O . GLU A 1 101 ? 16.613 -5.327 -18.947 1.00 68.00 101 GLU A O 1
ATOM 857 N N . LYS A 1 102 ? 18.691 -6.130 -18.896 1.00 68.44 102 LYS A N 1
ATOM 858 C CA . LYS A 1 102 ? 18.546 -6.748 -17.563 1.00 68.44 102 LYS A CA 1
ATOM 859 C C . LYS A 1 102 ? 18.125 -5.775 -16.460 1.00 68.44 102 LYS A C 1
ATOM 861 O O . LYS A 1 102 ? 17.520 -6.197 -15.481 1.00 68.44 102 LYS A O 1
ATOM 866 N N . ALA A 1 103 ? 18.497 -4.499 -16.562 1.00 68.44 103 ALA A N 1
ATOM 867 C CA . ALA A 1 103 ? 18.106 -3.506 -15.565 1.00 68.44 103 ALA A CA 1
ATOM 868 C C . ALA A 1 103 ? 16.646 -3.073 -15.739 1.00 68.44 103 ALA A C 1
ATOM 870 O O . ALA A 1 103 ? 15.979 -2.768 -14.753 1.00 68.44 103 ALA A O 1
ATOM 871 N N . ILE A 1 104 ? 16.151 -3.095 -16.979 1.00 69.00 104 ILE A N 1
ATOM 872 C CA . ILE A 1 104 ? 14.734 -2.895 -17.279 1.00 69.00 104 ILE A CA 1
ATOM 873 C C . ILE A 1 104 ? 13.936 -4.048 -16.684 1.00 69.00 104 ILE A C 1
ATOM 875 O O . ILE A 1 104 ? 12.974 -3.787 -15.976 1.00 69.00 104 ILE A O 1
ATOM 879 N N . ASP A 1 105 ? 14.369 -5.296 -16.884 1.00 69.81 105 ASP A N 1
ATOM 880 C CA . ASP A 1 105 ? 13.668 -6.475 -16.357 1.00 69.81 105 ASP A CA 1
ATOM 881 C C . ASP A 1 105 ? 13.450 -6.381 -14.839 1.00 69.81 105 ASP A C 1
ATOM 883 O O . ASP A 1 105 ? 12.344 -6.605 -14.350 1.00 69.81 105 ASP A O 1
ATOM 887 N N . VAL A 1 106 ? 14.489 -5.984 -14.094 1.00 70.06 106 VAL A N 1
ATOM 888 C CA . VAL A 1 106 ? 14.413 -5.786 -12.635 1.00 70.06 106 VAL A CA 1
ATOM 889 C C . VAL A 1 106 ? 13.458 -4.646 -12.273 1.00 70.06 106 VAL A C 1
ATOM 891 O O . VAL A 1 106 ? 12.658 -4.783 -11.350 1.00 70.06 106 VAL A O 1
ATOM 894 N N . ALA A 1 107 ? 13.499 -3.531 -13.005 1.00 71.31 107 ALA A N 1
ATOM 895 C CA . ALA A 1 107 ? 12.579 -2.422 -12.768 1.00 71.31 107 ALA A CA 1
ATOM 896 C C . ALA A 1 107 ? 11.119 -2.822 -13.041 1.00 71.31 107 ALA A C 1
ATOM 898 O O . ALA A 1 107 ? 10.234 -2.520 -12.244 1.00 71.31 107 ALA A O 1
ATOM 899 N N . LEU A 1 108 ? 10.862 -3.550 -14.130 1.00 71.69 108 LEU A N 1
ATOM 900 C CA . LEU A 1 108 ? 9.533 -4.060 -14.469 1.00 71.69 108 LEU A CA 1
ATOM 901 C C . LEU A 1 108 ? 9.021 -5.077 -13.440 1.00 71.69 108 LEU A C 1
ATOM 903 O O . LEU A 1 108 ? 7.829 -5.067 -13.115 1.00 71.69 108 LEU A O 1
ATOM 907 N N . GLU A 1 109 ? 9.910 -5.917 -12.902 1.00 72.31 109 GLU A N 1
ATOM 908 C CA . GLU A 1 109 ? 9.612 -6.826 -11.789 1.00 72.31 109 GLU A CA 1
ATOM 909 C C . GLU A 1 109 ? 9.135 -6.030 -10.560 1.00 72.31 109 GLU A C 1
ATOM 911 O O . GLU A 1 109 ? 8.047 -6.301 -10.051 1.00 72.31 109 GLU A O 1
ATOM 916 N N . HIS A 1 110 ? 9.867 -4.987 -10.148 1.00 72.75 110 HIS A N 1
ATOM 917 C CA . HIS A 1 110 ? 9.493 -4.145 -9.000 1.00 72.75 110 HIS A CA 1
ATOM 918 C C . HIS A 1 110 ? 8.153 -3.429 -9.198 1.00 72.75 110 HIS A C 1
ATOM 920 O O . HIS A 1 110 ? 7.310 -3.418 -8.306 1.00 72.75 110 HIS A O 1
ATOM 926 N N . ILE A 1 111 ? 7.915 -2.875 -10.386 1.00 73.81 111 ILE A N 1
ATOM 927 C CA . ILE A 1 111 ? 6.665 -2.171 -10.703 1.00 73.81 111 ILE A CA 1
ATOM 928 C C . ILE A 1 111 ? 5.468 -3.117 -10.647 1.00 73.81 111 ILE A C 1
ATOM 930 O O . ILE A 1 111 ? 4.392 -2.748 -10.178 1.00 73.81 111 ILE A O 1
ATOM 934 N N . THR A 1 112 ? 5.650 -4.348 -11.124 1.00 72.81 112 THR A N 1
ATOM 935 C CA . THR A 1 112 ? 4.612 -5.377 -11.057 1.00 72.81 112 THR A CA 1
ATOM 936 C C . THR A 1 112 ? 4.306 -5.743 -9.604 1.00 72.81 112 THR A C 1
ATOM 938 O O . THR A 1 112 ? 3.133 -5.847 -9.241 1.00 72.81 112 THR A O 1
ATOM 941 N N . ILE A 1 113 ? 5.338 -5.887 -8.764 1.00 73.81 113 ILE A N 1
ATOM 942 C CA . ILE A 1 113 ? 5.197 -6.140 -7.321 1.00 73.81 113 ILE A CA 1
ATOM 943 C C . ILE A 1 113 ? 4.457 -4.984 -6.626 1.00 73.81 113 ILE A C 1
ATOM 945 O O . ILE A 1 113 ? 3.507 -5.241 -5.882 1.00 73.81 113 ILE A O 1
ATOM 949 N N . ASP A 1 114 ? 4.814 -3.728 -6.915 1.00 76.12 114 ASP A N 1
ATOM 950 C CA . ASP A 1 114 ? 4.131 -2.531 -6.395 1.00 76.12 114 ASP A CA 1
ATOM 951 C C . ASP A 1 114 ? 2.640 -2.527 -6.779 1.00 76.12 114 ASP A C 1
ATOM 953 O O . ASP A 1 114 ? 1.767 -2.385 -5.920 1.00 76.12 114 ASP A O 1
ATOM 957 N N . CYS A 1 115 ? 2.318 -2.784 -8.052 1.00 75.44 115 CYS A N 1
ATOM 958 C CA . CYS A 1 115 ? 0.932 -2.816 -8.531 1.00 75.44 115 CYS A CA 1
ATOM 959 C C . CYS A 1 115 ? 0.100 -3.926 -7.864 1.00 75.44 115 CYS A C 1
ATOM 961 O O . CYS A 1 115 ? -1.061 -3.706 -7.502 1.00 75.44 115 CYS A O 1
ATOM 963 N N . ILE A 1 116 ? 0.686 -5.114 -7.680 1.00 75.25 116 ILE A N 1
ATOM 964 C CA . ILE A 1 116 ? 0.046 -6.230 -6.971 1.00 75.25 116 ILE A CA 1
ATOM 965 C C . ILE A 1 116 ? -0.209 -5.857 -5.506 1.00 75.25 116 ILE A C 1
ATOM 967 O O . ILE A 1 116 ? -1.327 -6.053 -5.018 1.00 75.25 116 ILE A O 1
ATOM 971 N N . SER A 1 117 ? 0.789 -5.286 -4.826 1.00 77.44 117 SER A N 1
ATOM 972 C CA . SER A 1 117 ? 0.698 -4.899 -3.412 1.00 77.44 117 SER A CA 1
ATOM 973 C C . SER A 1 117 ? -0.383 -3.838 -3.200 1.00 77.44 117 SER A C 1
ATOM 975 O O . SER A 1 117 ? -1.273 -4.024 -2.370 1.00 77.44 117 SER A O 1
ATOM 977 N N . ARG A 1 118 ? -0.439 -2.813 -4.061 1.00 80.12 118 ARG A N 1
ATOM 978 C CA . ARG A 1 118 ? -1.506 -1.792 -4.061 1.00 80.12 118 ARG A CA 1
ATOM 979 C C . ARG A 1 118 ? -2.893 -2.377 -4.272 1.00 80.12 118 ARG A C 1
ATOM 981 O O . ARG A 1 118 ? -3.853 -1.933 -3.647 1.00 80.12 118 ARG A O 1
ATOM 988 N N . HIS A 1 119 ? -3.023 -3.379 -5.137 1.00 77.94 119 HIS A N 1
ATOM 989 C CA . HIS A 1 119 ? -4.301 -4.051 -5.345 1.00 77.94 119 HIS A CA 1
ATOM 990 C C . HIS A 1 119 ? -4.722 -4.876 -4.123 1.00 77.94 119 HIS A C 1
ATOM 992 O O . HIS A 1 119 ? -5.893 -4.865 -3.747 1.00 77.94 119 HIS A O 1
ATOM 998 N N . GLN A 1 120 ? -3.789 -5.563 -3.463 1.00 77.56 120 GLN A N 1
ATOM 999 C CA . GLN A 1 120 ? -4.080 -6.252 -2.203 1.00 77.56 120 GLN A CA 1
ATOM 1000 C C . GLN A 1 120 ? -4.466 -5.265 -1.100 1.00 77.56 120 GLN A C 1
ATOM 1002 O O . GLN A 1 120 ? -5.462 -5.491 -0.412 1.00 77.56 120 GLN A O 1
ATOM 1007 N N . LEU A 1 121 ? -3.735 -4.154 -0.985 1.00 82.44 121 LEU A N 1
ATOM 1008 C CA . LEU A 1 121 ? -4.030 -3.064 -0.063 1.00 82.44 121 LEU A CA 1
ATOM 1009 C C . LEU A 1 121 ? -5.426 -2.483 -0.318 1.00 82.44 121 LEU A C 1
ATOM 1011 O O . LEU A 1 121 ? -6.190 -2.279 0.622 1.00 82.44 121 LEU A O 1
ATOM 1015 N N . TYR A 1 122 ? -5.796 -2.292 -1.587 1.00 83.88 122 TYR A N 1
ATOM 1016 C CA . TYR A 1 122 ? -7.140 -1.868 -1.972 1.00 83.88 122 TYR A CA 1
ATOM 1017 C C . TYR A 1 122 ? -8.212 -2.826 -1.453 1.00 83.88 122 TYR A C 1
ATOM 1019 O O . TYR A 1 122 ? -9.167 -2.361 -0.841 1.00 83.88 122 TYR A O 1
ATOM 1027 N N . HIS A 1 123 ? -8.079 -4.139 -1.676 1.00 80.69 123 HIS A N 1
ATOM 1028 C CA . HIS A 1 123 ? -9.091 -5.105 -1.219 1.00 80.69 123 HIS A CA 1
ATOM 1029 C C . HIS A 1 123 ? -9.151 -5.186 0.300 1.00 80.69 123 HIS A C 1
ATOM 1031 O O . HIS A 1 123 ? -10.242 -5.150 0.855 1.00 80.69 123 HIS A O 1
ATOM 1037 N N . LEU A 1 124 ? -8.000 -5.181 0.975 1.00 82.19 124 LEU A N 1
ATOM 1038 C CA . LEU A 1 124 ? -7.920 -5.126 2.434 1.00 82.19 124 LEU A CA 1
ATOM 1039 C C . LEU A 1 124 ? -8.688 -3.922 2.996 1.00 82.19 124 LEU A C 1
ATOM 1041 O O . LEU A 1 124 ? -9.464 -4.051 3.944 1.00 82.19 124 LEU A O 1
ATOM 1045 N N . ILE A 1 125 ? -8.467 -2.746 2.412 1.00 84.94 125 ILE A N 1
ATOM 1046 C CA . ILE A 1 125 ? -9.110 -1.510 2.848 1.00 84.94 125 ILE A CA 1
ATOM 1047 C C . ILE A 1 125 ? -10.582 -1.510 2.453 1.00 84.94 125 ILE A C 1
ATOM 1049 O O . ILE A 1 125 ? -11.414 -1.137 3.270 1.00 84.94 125 ILE A O 1
ATOM 1053 N N . ASN A 1 126 ? -10.932 -1.963 1.250 1.00 84.56 126 ASN A N 1
ATOM 1054 C CA . ASN A 1 126 ? -12.318 -2.068 0.805 1.00 84.56 126 ASN A CA 1
ATOM 1055 C C . ASN A 1 126 ? -13.132 -2.980 1.731 1.00 84.56 126 ASN A C 1
ATOM 1057 O O . ASN A 1 126 ? -14.178 -2.558 2.220 1.00 84.56 126 ASN A O 1
ATOM 1061 N N . ASP A 1 127 ? -12.615 -4.172 2.038 1.00 79.38 127 ASP A N 1
ATOM 1062 C CA . ASP A 1 127 ? -13.238 -5.137 2.949 1.00 79.38 127 ASP A CA 1
ATOM 1063 C C . ASP A 1 127 ? -13.487 -4.514 4.338 1.00 79.38 127 ASP A C 1
ATOM 1065 O O . ASP A 1 127 ? -14.489 -4.811 4.992 1.00 79.38 127 ASP A O 1
ATOM 1069 N N . ASN A 1 128 ? -12.605 -3.610 4.787 1.00 78.44 128 ASN A N 1
ATOM 1070 C CA . ASN A 1 128 ? -12.769 -2.876 6.043 1.00 78.44 128 ASN A CA 1
ATOM 1071 C C . ASN A 1 128 ? -13.772 -1.708 5.937 1.00 78.44 128 ASN A C 1
ATOM 1073 O O . ASN A 1 128 ? -14.633 -1.520 6.795 1.00 78.44 128 ASN A O 1
ATOM 1077 N N . ILE A 1 129 ? -13.703 -0.926 4.862 1.00 76.81 129 ILE A N 1
ATOM 1078 C CA . ILE A 1 129 ? -14.550 0.250 4.631 1.00 76.81 129 ILE A CA 1
ATOM 1079 C C . ILE A 1 129 ? -16.006 -0.143 4.329 1.00 76.81 129 ILE A C 1
ATOM 1081 O O . ILE A 1 129 ? -16.938 0.617 4.632 1.00 76.81 129 ILE A O 1
ATOM 1085 N N . GLU A 1 130 ? -16.252 -1.329 3.764 1.00 75.38 130 GLU A N 1
ATOM 1086 C CA . GLU A 1 130 ? -17.604 -1.851 3.532 1.00 75.38 130 GLU A CA 1
ATOM 1087 C C . GLU A 1 130 ? -18.441 -1.887 4.822 1.00 75.38 130 GLU A C 1
ATOM 1089 O O . GLU A 1 130 ? -19.659 -1.677 4.761 1.00 75.38 130 GLU A O 1
ATOM 1094 N N . SER A 1 131 ? -17.808 -1.987 6.000 1.00 67.75 131 SER A N 1
ATOM 1095 C CA . SER A 1 131 ? -18.481 -1.857 7.298 1.00 67.75 131 SER A CA 1
ATOM 1096 C C . SER A 1 131 ? -18.720 -0.426 7.806 1.00 67.75 131 SER A C 1
ATOM 1098 O O . SER A 1 131 ? -19.210 -0.264 8.926 1.00 67.75 131 SER A O 1
ATOM 1100 N N . GLY A 1 132 ? -18.473 0.597 6.980 1.00 65.62 132 GLY A N 1
ATOM 1101 C CA . GLY A 1 132 ? -18.763 2.010 7.266 1.00 65.62 132 GLY A CA 1
ATOM 1102 C C . GLY A 1 132 ? -17.650 2.751 8.008 1.00 65.62 132 GLY A C 1
ATOM 1103 O O . GLY A 1 132 ? -17.916 3.762 8.652 1.00 65.62 132 GLY A O 1
ATOM 1104 N N . GLU A 1 133 ? -16.431 2.237 7.938 1.00 76.31 133 GLU A N 1
ATOM 1105 C CA . GLU A 1 133 ? -15.281 2.686 8.719 1.00 76.31 133 GLU A CA 1
ATOM 1106 C C . GLU A 1 133 ? -14.223 3.344 7.817 1.00 76.31 133 GLU A C 1
ATOM 1108 O O . GLU A 1 133 ? -14.240 3.143 6.606 1.00 76.31 133 GLU A O 1
ATOM 1113 N N . SER A 1 134 ? -13.350 4.182 8.384 1.00 79.38 134 SER A N 1
ATOM 1114 C CA . SER A 1 134 ? -12.176 4.738 7.695 1.00 79.38 134 SER A CA 1
ATOM 1115 C C . SER A 1 134 ? -10.925 3.943 8.052 1.00 79.38 134 SER A C 1
ATOM 1117 O O . SER A 1 134 ? -10.859 3.330 9.120 1.00 79.38 134 SER A O 1
ATOM 1119 N N . VAL A 1 135 ? -9.921 4.002 7.180 1.00 86.06 135 VAL A N 1
ATOM 1120 C CA . VAL A 1 135 ? -8.611 3.388 7.416 1.00 86.06 135 VAL A CA 1
ATOM 1121 C C . VAL A 1 135 ? -7.547 4.469 7.463 1.00 86.06 135 VAL A C 1
ATOM 1123 O O . VAL A 1 135 ? -7.552 5.379 6.638 1.00 86.06 135 VAL A O 1
ATOM 1126 N N . GLU A 1 136 ? -6.633 4.364 8.419 1.00 87.62 136 GLU A N 1
ATOM 1127 C CA . GLU A 1 136 ? -5.499 5.277 8.541 1.00 87.62 136 GLU A CA 1
ATOM 1128 C C . GLU A 1 136 ? -4.205 4.516 8.252 1.00 87.62 136 GLU A C 1
ATOM 1130 O O . GLU A 1 136 ? -4.015 3.404 8.745 1.00 87.62 136 GLU A O 1
ATOM 1135 N N . ILE A 1 137 ? -3.314 5.101 7.455 1.00 87.31 137 ILE A N 1
ATOM 1136 C CA . ILE A 1 137 ? -1.963 4.589 7.216 1.00 87.31 137 ILE A CA 1
ATOM 1137 C C . ILE A 1 137 ? -0.981 5.660 7.659 1.00 87.31 137 ILE A C 1
ATOM 1139 O O . ILE A 1 137 ? -1.012 6.772 7.140 1.00 87.31 137 ILE A O 1
ATOM 1143 N N . TYR A 1 138 ? -0.100 5.328 8.594 1.00 85.88 138 TYR A N 1
ATOM 1144 C CA . TYR A 1 138 ? 0.923 6.238 9.081 1.00 85.88 138 TYR A CA 1
ATOM 1145 C C . TYR A 1 138 ? 2.317 5.722 8.767 1.00 85.88 138 TYR A C 1
ATOM 1147 O O . TYR A 1 138 ? 2.610 4.554 9.018 1.00 85.88 138 TYR A O 1
ATOM 1155 N N . SER A 1 139 ? 3.175 6.596 8.249 1.00 84.31 139 SER A N 1
ATOM 1156 C CA . SER A 1 139 ? 4.568 6.287 7.953 1.00 84.31 139 SER A CA 1
ATOM 1157 C C . SER A 1 139 ? 5.505 7.325 8.562 1.00 84.31 139 SER A C 1
ATOM 1159 O O . SER A 1 139 ? 5.261 8.526 8.449 1.00 84.31 139 SER A O 1
ATOM 1161 N N . GLN A 1 140 ? 6.56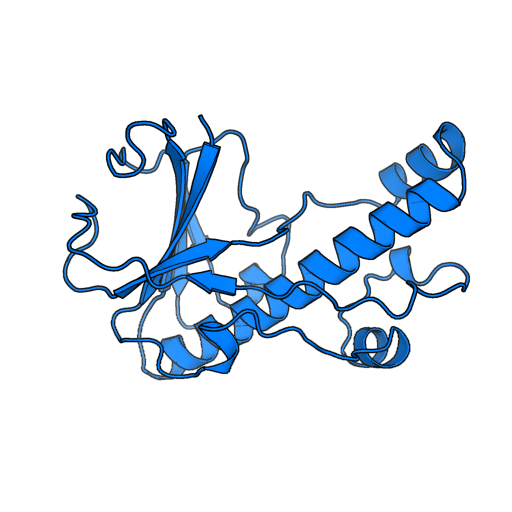6 6.869 9.229 1.00 83.19 140 GLN A N 1
ATOM 1162 C CA . GLN A 1 140 ? 7.562 7.738 9.860 1.00 83.19 140 GLN A CA 1
ATOM 1163 C C . GLN A 1 140 ? 8.941 7.073 9.910 1.00 83.19 140 GLN A C 1
ATOM 1165 O O . GLN A 1 140 ? 9.070 5.866 10.137 1.00 83.19 140 GLN A O 1
ATOM 1170 N N . TRP A 1 141 ? 9.993 7.883 9.770 1.00 80.88 141 TRP A N 1
ATOM 1171 C CA . TRP A 1 141 ? 11.356 7.453 10.073 1.00 80.88 141 TRP A CA 1
ATOM 1172 C C . TRP A 1 141 ? 11.599 7.407 11.574 1.00 80.88 141 TRP A C 1
ATOM 1174 O O . TRP A 1 141 ? 11.567 8.435 12.255 1.00 80.88 141 TRP A O 1
ATOM 1184 N N . LEU A 1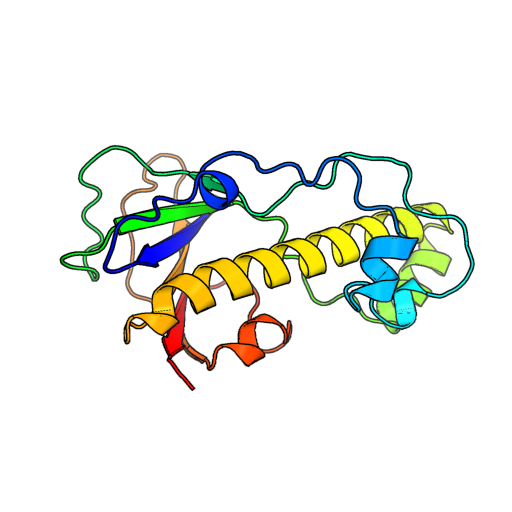 142 ? 11.905 6.217 12.078 1.00 78.06 142 LEU A N 1
ATOM 1185 C CA . LEU A 1 142 ? 12.193 5.988 13.489 1.00 78.06 142 LEU A CA 1
ATOM 1186 C C . LEU A 1 142 ? 13.602 5.444 13.678 1.00 78.06 142 LEU A C 1
ATOM 1188 O O . LEU A 1 142 ? 14.229 4.890 12.763 1.00 78.06 142 LEU A O 1
ATOM 1192 N N . ASP A 1 143 ? 14.116 5.615 14.891 1.00 76.69 143 ASP A N 1
ATOM 1193 C CA . ASP A 1 143 ? 15.313 4.904 15.304 1.00 76.69 143 ASP A CA 1
ATOM 1194 C C . ASP A 1 143 ? 14.996 3.410 15.445 1.00 76.69 143 ASP A C 1
ATOM 1196 O O . ASP A 1 143 ? 13.942 3.030 15.955 1.00 76.69 143 ASP A O 1
ATOM 1200 N N . TRP A 1 144 ? 15.920 2.560 15.003 1.00 75.94 144 TRP A N 1
ATOM 1201 C CA . TRP A 1 144 ? 15.806 1.113 15.192 1.00 75.94 144 TRP A CA 1
ATOM 1202 C C . TRP A 1 144 ? 15.769 0.745 16.672 1.00 75.94 144 TRP A C 1
ATOM 1204 O O . TRP A 1 144 ? 15.088 -0.209 17.043 1.00 75.94 144 TRP A O 1
ATOM 1214 N N . ASP A 1 145 ? 16.471 1.523 17.497 1.00 74.50 145 ASP A N 1
ATOM 1215 C CA . ASP A 1 145 ? 16.557 1.309 18.939 1.00 74.50 145 ASP A CA 1
ATOM 1216 C C . ASP A 1 145 ? 15.327 1.852 19.697 1.00 74.50 145 ASP A C 1
ATOM 1218 O O . ASP A 1 145 ? 15.178 1.584 20.889 1.00 74.50 145 ASP A O 1
ATOM 1222 N N . ALA A 1 146 ? 14.434 2.590 19.021 1.00 69.56 146 ALA A N 1
ATOM 1223 C CA . ALA A 1 146 ? 13.209 3.155 19.597 1.00 69.56 146 ALA A CA 1
ATOM 1224 C C . ALA A 1 146 ? 12.062 3.277 18.560 1.00 69.56 146 ALA A C 1
ATOM 1226 O O . ALA A 1 146 ? 11.608 4.386 18.253 1.00 69.56 146 ALA A O 1
ATOM 1227 N N . PRO A 1 147 ? 11.575 2.153 17.993 1.00 68.06 147 PRO A N 1
ATOM 1228 C CA . PRO A 1 147 ? 10.563 2.139 16.930 1.00 68.06 147 PRO A CA 1
ATOM 1229 C C . PRO A 1 147 ? 9.133 2.408 17.436 1.00 68.06 147 PRO A C 1
ATOM 1231 O O . PRO A 1 147 ? 8.165 2.258 16.692 1.00 68.06 147 PRO A O 1
ATOM 1234 N N . ASP A 1 148 ? 8.985 2.727 18.716 1.00 69.50 148 ASP A N 1
ATOM 1235 C CA . ASP A 1 148 ? 7.743 3.032 19.422 1.00 69.50 148 ASP A CA 1
ATOM 1236 C C . ASP A 1 148 ? 7.578 4.535 19.720 1.00 69.50 148 ASP A C 1
ATOM 1238 O O . ASP A 1 148 ? 6.507 4.965 20.153 1.00 69.50 148 ASP A O 1
ATOM 1242 N N . ILE A 1 149 ? 8.599 5.359 19.454 1.00 75.06 149 ILE A N 1
ATOM 1243 C CA . ILE A 1 149 ? 8.551 6.812 19.676 1.00 75.06 149 ILE A CA 1
ATOM 1244 C C . ILE A 1 149 ? 8.072 7.526 18.410 1.00 75.06 149 ILE A C 1
ATOM 1246 O O . ILE A 1 149 ? 8.858 8.044 17.620 1.00 75.06 149 ILE A O 1
ATOM 1250 N N . TRP A 1 150 ? 6.756 7.582 18.238 1.00 78.12 150 TRP A N 1
ATOM 1251 C CA . TRP A 1 150 ? 6.128 8.258 17.104 1.00 78.12 150 TRP A CA 1
ATOM 1252 C C . TRP A 1 150 ? 5.933 9.757 17.358 1.00 78.12 150 TRP A C 1
ATOM 1254 O O . TRP A 1 150 ? 5.479 10.178 18.425 1.00 78.12 150 TRP A O 1
ATOM 1264 N N . GLY A 1 151 ? 6.260 10.564 16.351 1.00 78.31 151 GLY A N 1
ATOM 1265 C CA . GLY A 1 151 ? 5.973 11.997 16.302 1.00 78.31 151 GLY A CA 1
ATOM 1266 C C . GLY A 1 151 ? 4.604 12.272 15.671 1.00 78.31 151 GLY A C 1
ATOM 1267 O O . GLY A 1 151 ? 3.959 11.343 15.185 1.00 78.31 151 GLY A O 1
ATOM 1268 N N . PRO A 1 152 ? 4.130 13.530 15.682 1.00 80.69 152 PRO A N 1
ATOM 1269 C CA . PRO A 1 152 ? 2.956 13.918 14.906 1.00 80.69 152 PRO A CA 1
ATOM 1270 C C . PRO A 1 152 ? 3.250 13.865 13.393 1.00 80.69 152 PRO A C 1
ATOM 1272 O O . PRO A 1 152 ? 4.398 14.105 13.005 1.00 80.69 152 PRO A O 1
ATOM 1275 N N . PRO A 1 153 ? 2.233 13.616 12.544 1.00 83.50 153 PRO A N 1
ATOM 1276 C CA . PRO A 1 153 ? 2.395 13.685 11.096 1.00 83.50 153 PRO A CA 1
ATOM 1277 C C . PRO A 1 153 ? 2.822 15.088 10.662 1.00 83.50 153 PRO A C 1
ATOM 1279 O O . PRO A 1 153 ? 2.288 16.090 11.146 1.00 83.50 153 PRO A O 1
ATOM 1282 N N . GLU A 1 154 ? 3.754 15.158 9.716 1.00 86.81 154 GLU A N 1
ATOM 1283 C CA . GLU A 1 154 ? 4.120 16.403 9.038 1.00 86.81 154 GLU A CA 1
ATOM 1284 C C . GLU A 1 154 ? 3.119 16.737 7.931 1.00 86.81 154 GLU A C 1
ATOM 1286 O O . GLU A 1 154 ? 2.778 17.906 7.736 1.00 86.81 154 GLU A O 1
ATOM 1291 N N . HIS A 1 155 ? 2.611 15.710 7.244 1.00 87.50 155 HIS A N 1
ATOM 1292 C CA . HIS A 1 155 ? 1.597 15.851 6.205 1.00 87.50 155 HIS A CA 1
ATOM 1293 C C . HIS A 1 155 ? 0.439 14.892 6.456 1.00 87.50 155 HIS A C 1
ATOM 1295 O O . HIS A 1 155 ? 0.628 13.748 6.868 1.00 87.50 155 HIS A O 1
ATOM 1301 N N . ILE A 1 156 ? -0.770 15.379 6.187 1.00 88.12 156 ILE A N 1
ATOM 1302 C CA . ILE A 1 156 ? -2.000 14.598 6.262 1.00 88.12 156 ILE A CA 1
ATOM 1303 C C . ILE A 1 156 ? -2.642 14.635 4.879 1.00 88.12 156 ILE A C 1
ATOM 1305 O O . ILE A 1 156 ? -2.902 15.714 4.341 1.00 88.12 156 ILE A O 1
ATOM 1309 N N . TYR A 1 157 ? -2.888 13.458 4.319 1.00 88.12 157 TYR A N 1
ATOM 1310 C CA . TYR A 1 157 ? -3.524 13.265 3.026 1.00 88.12 157 TYR A CA 1
ATOM 1311 C C . TYR A 1 157 ? -4.865 12.573 3.237 1.00 88.12 157 TYR A C 1
ATOM 1313 O O . TYR A 1 157 ? -4.926 11.475 3.785 1.00 88.12 157 TYR A O 1
ATOM 1321 N N . GLU A 1 158 ? -5.941 13.196 2.774 1.00 88.88 158 GLU A N 1
ATOM 1322 C CA . GLU A 1 158 ? -7.249 12.550 2.697 1.00 88.88 158 GLU A CA 1
ATOM 1323 C C . GLU A 1 158 ? -7.413 11.960 1.300 1.00 88.88 158 GLU A C 1
ATOM 1325 O O . GLU A 1 158 ? -7.340 12.679 0.300 1.00 88.88 158 GLU A O 1
ATOM 1330 N N . LEU A 1 159 ? -7.601 10.645 1.236 1.00 87.75 159 LEU A N 1
ATOM 1331 C CA . LEU A 1 159 ? -7.713 9.890 -0.005 1.00 87.75 159 LEU A CA 1
ATOM 1332 C C . LEU A 1 159 ? -9.058 9.164 -0.065 1.00 87.75 159 LEU A C 1
ATOM 1334 O O . LEU A 1 159 ? -9.577 8.663 0.935 1.00 87.75 159 LEU A O 1
ATOM 1338 N N . ASN A 1 160 ? -9.610 9.041 -1.265 1.00 86.19 160 ASN A N 1
ATOM 1339 C CA . ASN A 1 160 ? -10.624 8.038 -1.552 1.00 86.19 160 ASN A CA 1
ATOM 1340 C C . ASN A 1 160 ? -9.964 6.706 -1.927 1.00 86.19 160 ASN A C 1
ATOM 1342 O O . ASN A 1 160 ? -8.821 6.651 -2.379 1.00 86.19 160 ASN A O 1
ATOM 1346 N N . LEU A 1 161 ? -10.724 5.621 -1.804 1.00 83.62 161 LEU A N 1
ATOM 1347 C CA . LEU A 1 161 ? -10.240 4.262 -2.049 1.00 83.62 161 LEU A CA 1
ATOM 1348 C C . LEU A 1 161 ? -9.564 4.067 -3.429 1.00 83.62 161 LEU A C 1
ATOM 1350 O O . LEU A 1 161 ? -8.623 3.288 -3.549 1.00 83.62 161 LEU A O 1
ATOM 1354 N N . LYS A 1 162 ? -9.994 4.775 -4.485 1.00 83.19 162 LYS A N 1
ATOM 1355 C CA . LYS A 1 162 ? -9.375 4.646 -5.821 1.00 83.19 162 LYS A CA 1
ATOM 1356 C C . LYS A 1 162 ? -8.007 5.319 -5.906 1.00 83.19 162 LYS A C 1
ATOM 1358 O O . LYS A 1 162 ? -7.218 4.958 -6.772 1.00 83.19 162 LYS A O 1
ATOM 1363 N N . GLU A 1 163 ? -7.727 6.291 -5.044 1.00 85.38 163 GLU A N 1
ATOM 1364 C CA . GLU A 1 163 ? -6.466 7.041 -5.052 1.00 85.38 163 GLU A CA 1
ATOM 1365 C C . GLU A 1 163 ? -5.289 6.226 -4.507 1.00 85.38 163 GLU A C 1
ATOM 1367 O O . GLU A 1 163 ? -4.148 6.590 -4.760 1.00 85.38 163 GLU A O 1
ATOM 1372 N N . ILE A 1 164 ? -5.547 5.077 -3.874 1.00 81.75 164 ILE A N 1
ATOM 1373 C CA . ILE A 1 164 ? -4.520 4.096 -3.476 1.00 81.75 164 ILE A CA 1
ATOM 1374 C C . ILE A 1 164 ? -3.771 3.537 -4.699 1.00 81.75 164 ILE A C 1
ATOM 1376 O O . 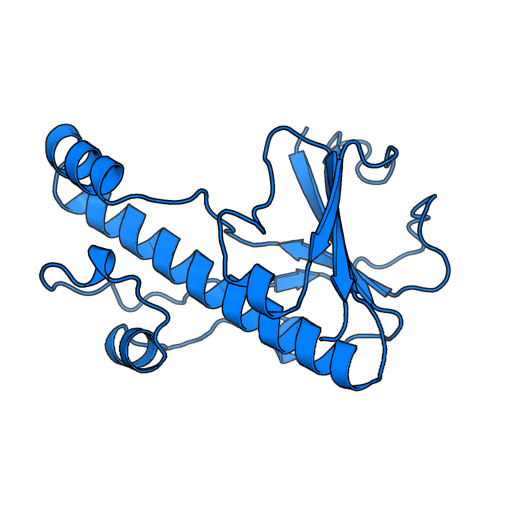ILE A 1 164 ? -2.581 3.229 -4.629 1.00 81.75 164 ILE A O 1
ATOM 1380 N N . PHE A 1 165 ? -4.452 3.444 -5.846 1.00 74.94 165 PHE A N 1
ATOM 1381 C CA . PHE A 1 165 ? -3.848 3.017 -7.112 1.00 74.94 165 PHE A CA 1
ATOM 1382 C C . PHE A 1 165 ? -3.085 4.128 -7.835 1.00 74.94 165 PHE A C 1
ATOM 1384 O O . PHE A 1 165 ? -2.412 3.858 -8.826 1.00 74.94 165 PHE A O 1
ATOM 1391 N N . ASP A 1 166 ? -3.233 5.382 -7.410 1.00 75.94 166 ASP A N 1
ATOM 1392 C CA . ASP A 1 166 ? -2.527 6.492 -8.032 1.00 75.94 166 ASP A CA 1
ATOM 1393 C C . ASP A 1 166 ? -1.223 6.723 -7.275 1.00 75.94 166 ASP A C 1
ATOM 1395 O O . ASP A 1 166 ? -1.198 7.365 -6.227 1.00 75.94 166 ASP A O 1
ATOM 1399 N N . ASN A 1 167 ? -0.122 6.223 -7.829 1.00 70.38 167 ASN A N 1
ATOM 1400 C CA . ASN A 1 167 ? 1.208 6.337 -7.234 1.00 70.38 167 ASN A CA 1
ATOM 1401 C C . ASN A 1 167 ? 1.662 7.803 -7.050 1.00 70.38 167 ASN A C 1
ATOM 1403 O O . ASN A 1 167 ? 2.612 8.066 -6.320 1.00 70.38 167 ASN A O 1
ATOM 1407 N N . ARG A 1 168 ? 0.987 8.782 -7.677 1.00 71.69 168 ARG A N 1
ATOM 1408 C CA . ARG A 1 168 ? 1.235 10.217 -7.439 1.00 71.69 168 ARG A CA 1
ATOM 1409 C C . ARG A 1 168 ? 0.499 10.757 -6.215 1.00 71.69 168 ARG A C 1
ATOM 1411 O O . ARG A 1 168 ? 0.831 11.843 -5.747 1.00 71.69 168 ARG A O 1
ATOM 1418 N N . LYS A 1 169 ? -0.528 10.050 -5.748 1.00 76.00 169 LYS A N 1
ATOM 1419 C CA . LYS A 1 169 ? -1.367 10.427 -4.603 1.00 76.00 169 LYS A CA 1
ATOM 1420 C C . LYS A 1 169 ? -1.073 9.584 -3.372 1.00 76.00 169 LYS A C 1
ATOM 1422 O O . LYS A 1 169 ? -1.109 10.106 -2.264 1.00 76.00 169 LYS A O 1
ATOM 1427 N N . PHE A 1 170 ? -0.766 8.307 -3.575 1.00 78.94 170 PHE A N 1
ATOM 1428 C CA . PHE A 1 170 ? -0.397 7.372 -2.527 1.00 78.94 170 PHE A CA 1
ATOM 1429 C C . PHE A 1 170 ? 0.982 6.783 -2.830 1.00 78.94 170 PHE A C 1
ATOM 1431 O O . PHE A 1 170 ? 1.138 5.958 -3.729 1.00 78.94 170 PHE A O 1
ATOM 1438 N N . TYR A 1 171 ? 1.994 7.208 -2.088 1.00 77.19 171 TYR A N 1
ATOM 1439 C CA . TYR A 1 171 ? 3.317 6.591 -2.073 1.00 77.19 171 TYR A CA 1
ATOM 1440 C C . TYR A 1 171 ? 3.882 6.742 -0.666 1.00 77.19 171 TYR A C 1
ATOM 1442 O O . TYR A 1 171 ? 3.612 7.739 -0.005 1.00 77.19 171 TYR A O 1
ATOM 1450 N N . ILE A 1 172 ? 4.641 5.762 -0.188 1.00 73.44 172 ILE A N 1
ATOM 1451 C CA . ILE A 1 172 ? 5.287 5.876 1.118 1.00 73.44 172 ILE A CA 1
ATOM 1452 C C . ILE A 1 172 ? 6.555 6.700 0.924 1.00 73.44 172 ILE A C 1
ATOM 1454 O O . ILE A 1 172 ? 7.540 6.213 0.375 1.00 73.44 172 ILE A O 1
ATOM 1458 N N . SER A 1 173 ? 6.524 7.961 1.348 1.00 66.50 173 SER A N 1
ATOM 1459 C CA . SER A 1 173 ? 7.695 8.829 1.276 1.00 66.50 173 SER A CA 1
ATOM 1460 C C . SER A 1 173 ? 8.831 8.288 2.141 1.00 66.50 173 SER A C 1
ATOM 1462 O O . SER A 1 173 ? 8.684 8.093 3.347 1.00 66.50 173 SER A O 1
ATOM 1464 N N . THR A 1 174 ? 10.014 8.141 1.551 1.00 65.75 174 THR A N 1
ATOM 1465 C CA . THR A 1 174 ? 11.243 7.834 2.290 1.00 65.75 174 THR A CA 1
ATOM 1466 C C . THR A 1 174 ? 11.873 9.072 2.925 1.00 65.75 174 THR A C 1
ATOM 1468 O O . THR A 1 174 ? 12.996 8.985 3.405 1.00 65.75 174 THR A O 1
ATOM 1471 N N . GLU A 1 175 ? 11.206 10.225 2.956 1.00 67.38 175 GLU A N 1
ATOM 1472 C CA . GLU A 1 175 ? 11.791 11.468 3.489 1.00 67.38 175 GLU A CA 1
ATOM 1473 C C . GLU A 1 175 ? 10.876 12.226 4.458 1.00 67.38 175 GLU A C 1
ATOM 1475 O O . GLU A 1 175 ? 11.309 13.214 5.047 1.00 67.38 175 GLU A O 1
ATOM 1480 N N . LYS A 1 176 ? 9.615 11.806 4.619 1.00 74.88 176 LYS A N 1
ATOM 1481 C CA . LYS A 1 176 ? 8.586 12.578 5.335 1.00 74.88 176 LYS A CA 1
ATOM 1482 C C . LYS A 1 176 ? 7.758 11.699 6.264 1.00 74.88 176 LYS A C 1
ATOM 1484 O O . LYS A 1 176 ? 7.632 10.500 6.036 1.00 74.88 176 LYS A O 1
ATOM 1489 N N . ASN A 1 177 ? 7.183 12.327 7.289 1.00 83.81 177 ASN A N 1
ATOM 1490 C CA . ASN A 1 177 ? 6.254 11.674 8.209 1.00 83.81 177 ASN A CA 1
ATOM 1491 C C . ASN A 1 177 ? 4.823 11.925 7.731 1.00 83.81 177 ASN A C 1
ATOM 1493 O O . ASN A 1 177 ? 4.273 13.011 7.940 1.00 83.81 177 ASN A O 1
ATOM 1497 N N . ASP A 1 178 ? 4.236 10.934 7.073 1.00 85.12 178 ASP A N 1
ATOM 1498 C CA . ASP A 1 178 ? 2.997 11.089 6.318 1.00 85.12 178 ASP A CA 1
ATOM 1499 C C . ASP A 1 178 ? 1.870 10.250 6.935 1.00 85.12 178 ASP A C 1
ATOM 1501 O O . ASP A 1 178 ? 2.045 9.072 7.256 1.00 85.12 178 ASP A O 1
ATOM 1505 N N . LEU A 1 179 ? 0.696 10.866 7.092 1.00 87.25 179 LEU A N 1
ATOM 1506 C CA . LEU A 1 179 ? -0.555 10.210 7.469 1.00 87.25 179 LEU A CA 1
ATOM 1507 C C . LEU A 1 179 ? -1.517 10.228 6.283 1.00 87.25 179 LEU A C 1
ATOM 1509 O O . LEU A 1 179 ? -1.851 11.291 5.765 1.00 87.25 179 LEU A O 1
ATOM 1513 N N . TYR A 1 180 ? -2.014 9.060 5.904 1.00 87.69 180 TYR A N 1
ATOM 1514 C CA . TYR A 1 180 ? -3.068 8.891 4.914 1.00 87.69 180 TYR A CA 1
ATOM 1515 C C . TYR A 1 180 ? -4.351 8.472 5.619 1.00 87.69 180 TYR A C 1
ATOM 1517 O O . TYR A 1 180 ? -4.370 7.463 6.322 1.00 87.69 180 TYR A O 1
ATOM 1525 N N . ILE A 1 181 ? -5.423 9.228 5.414 1.00 87.31 181 ILE A N 1
ATOM 1526 C CA . ILE A 1 181 ? -6.764 8.902 5.894 1.00 87.31 181 ILE A CA 1
ATOM 1527 C C . ILE A 1 181 ? -7.591 8.518 4.677 1.00 87.31 181 ILE A C 1
ATOM 1529 O O . ILE A 1 181 ? -7.814 9.326 3.775 1.00 87.31 181 ILE A O 1
ATOM 1533 N N . ILE A 1 182 ? -8.010 7.261 4.631 1.00 87.56 182 ILE A N 1
ATOM 1534 C CA . ILE A 1 182 ? -8.711 6.687 3.494 1.00 87.56 182 ILE A CA 1
ATOM 1535 C C . ILE A 1 182 ? -10.182 6.550 3.858 1.00 87.56 182 ILE A C 1
ATOM 1537 O O . ILE A 1 182 ? -10.568 5.790 4.754 1.00 87.56 182 ILE A O 1
ATOM 1541 N N . HIS A 1 183 ? -11.004 7.317 3.153 1.00 80.06 183 HIS A N 1
ATOM 1542 C CA . HIS A 1 183 ? -12.437 7.387 3.385 1.00 80.06 183 HIS A CA 1
ATOM 1543 C C . HIS A 1 183 ? -13.214 6.442 2.472 1.00 80.06 183 HIS A C 1
ATOM 1545 O O . HIS A 1 183 ? -12.799 6.111 1.354 1.00 80.06 183 HIS A O 1
ATOM 1551 N N . LYS A 1 184 ? -14.411 6.076 2.940 1.00 69.44 184 LYS A N 1
ATOM 1552 C CA . LYS A 1 184 ? -15.442 5.512 2.076 1.00 69.44 184 LYS A CA 1
ATOM 1553 C C . LYS A 1 184 ? -15.778 6.508 0.957 1.00 69.44 184 LYS A C 1
ATOM 1555 O O . LYS A 1 184 ? -15.908 7.694 1.263 1.00 69.44 184 LYS A O 1
ATOM 1560 N N . PRO A 1 185 ? -15.905 6.057 -0.304 1.00 59.50 185 PRO A N 1
ATOM 1561 C CA . PRO A 1 185 ? -16.444 6.898 -1.369 1.00 59.50 185 PRO A CA 1
ATOM 1562 C C . PRO A 1 185 ? -17.870 7.383 -1.076 1.00 59.50 185 PRO A C 1
ATOM 1564 O O . PRO A 1 185 ? -18.628 6.658 -0.386 1.00 59.50 185 PRO A O 1
#

Secondary structure (DSSP, 8-state):
-EEEEEEEESS----HHHHS---BTT--HHHHHHTT-S-GGGGSS-----S--BPPPEEEE--S----TT--S-EEEEEE--------HHHHHHHHHHH-HHHHHHHHHHHHHHHHHHHHHHHHHHHHHTTT--EEEEEEEEBTTBTT-PPPPSEEEEEEGGGGG-TTTS---SSS-EEEEEE--

pLDDT: mean 70.95, std 11.75, range [40.25, 88.88]

Radius of gyration: 17.37 Å; chains: 1; bounding box: 42×35×49 Å

Sequence (185 aa):
MSIFTYIFFPREVHDPRYLSNCYIHNISYEKADNMGFIPWFAKWNESIISEKEYLSLTLFKRGGSESFPFVRNFFAYALVEDLSDVFTHGEAEYYERSFGEKAIDVALEHITIDCISRHQLYHLINDNIESGESVEIYSQWLDWDAPDIWGPPEHIYELNLKEIFDNRKFYISTEKNDLYIIHKP